Protein AF-A0A9P6TKZ1-F1 (afdb_monomer_lite)

Sequence (245 aa):
MLKEEDQTNYEKKVEGIQSNIRHYKKKLREMALFFSQVESAKQHVRNELGHTEISRAVSKKADSKKKTKKAERNDVLEQEHDKLVRSLDTEYTKLRSTRLEYGKIFGDLFKQHQTAIRKERAADIRARQSEFVEELAKEDFLIRQKWSDGKSLDGVEVCDRLLCELGRLIKTPNKDSAIEVVYASDSEEESEEYETVDTSVLVVPLSVMELFWDVQVQVPVRLSEVEPTMIHVRERRNDLAANQK

Secondary structure (DSSP, 8-state):
-HHHHHHHHHHHHHHHHHHHHHHHHHHHHHHHHHHHHHHHHHHHHHHHHHHHHHHHHHGGG--SS-TTHHHHHHHHHHHHHHHHHHHHHHHHHHHHHHHHHHHHHHHHHHHHHHHHHHHHHHHHHHHHHHHHHHHHHHHHHHHHHHHHHS-PPPHHHHHHHHHHHHHHHHHSTTTS-SSEES---------TTS-------EE--HHHHHHHHHHT-PPP-SGGGHHHHHHHHHHHHHHHHHTT-

pLDDT: mean 75.38, std 14.57, range [42.88, 93.56]

Radius of gyration: 42.22 Å; chains: 1; bounding box: 69×63×124 Å

Structure (mmCIF, N/CA/C/O backbone):
data_AF-A0A9P6TKZ1-F1
#
_entry.id   AF-A0A9P6TKZ1-F1
#
loop_
_atom_site.group_PDB
_atom_site.id
_atom_site.type_symbol
_atom_site.label_atom_id
_atom_site.label_alt_id
_atom_site.label_comp_id
_atom_site.label_asym_id
_atom_site.label_entity_id
_atom_site.label_seq_id
_atom_site.pdbx_PDB_ins_code
_atom_site.Cartn_x
_atom_site.Cartn_y
_atom_site.Cartn_z
_atom_site.occupancy
_atom_site.B_iso_or_equiv
_atom_site.auth_seq_id
_atom_site.auth_comp_id
_atom_site.auth_asym_id
_atom_site.auth_atom_id
_atom_site.pdbx_PDB_model_num
ATOM 1 N N . MET A 1 1 ? 21.609 25.107 6.129 1.00 51.16 1 MET A N 1
ATOM 2 C CA . MET A 1 1 ? 20.489 25.662 6.917 1.00 51.16 1 MET A CA 1
ATOM 3 C C . MET A 1 1 ? 19.306 24.699 7.080 1.00 51.16 1 MET A C 1
ATOM 5 O O . MET A 1 1 ? 18.585 24.857 8.044 1.00 51.16 1 MET A O 1
ATOM 9 N N . LEU A 1 2 ? 19.159 23.641 6.267 1.00 50.66 2 LEU A N 1
ATOM 10 C CA . LEU A 1 2 ? 18.062 22.653 6.387 1.00 50.66 2 LEU A CA 1
ATOM 11 C C . LEU A 1 2 ? 18.065 21.769 7.657 1.00 50.66 2 LEU A C 1
ATOM 13 O O . LEU A 1 2 ? 17.049 21.179 7.986 1.00 50.66 2 LEU A O 1
ATOM 17 N N . LYS A 1 3 ? 19.181 21.668 8.393 1.00 56.34 3 LYS A N 1
ATOM 18 C CA . LYS A 1 3 ? 19.272 20.777 9.568 1.00 56.34 3 LYS A CA 1
ATOM 19 C C . LYS A 1 3 ? 18.589 21.328 10.826 1.00 56.34 3 LYS A C 1
ATOM 21 O O . LYS A 1 3 ? 18.218 20.547 11.690 1.00 56.34 3 LYS A O 1
ATOM 26 N N . GLU A 1 4 ? 18.436 22.646 10.943 1.00 55.50 4 GLU A N 1
ATOM 27 C CA . GLU A 1 4 ? 17.871 23.267 12.151 1.00 55.50 4 GLU A CA 1
ATOM 28 C C . GLU A 1 4 ? 16.336 23.218 12.160 1.00 55.50 4 GLU A C 1
ATOM 30 O O . GLU A 1 4 ? 15.737 22.966 13.205 1.00 55.50 4 GLU A O 1
ATOM 35 N N . GLU A 1 5 ? 15.684 23.363 11.001 1.00 57.59 5 GLU A N 1
ATOM 36 C CA . GLU A 1 5 ? 14.218 23.298 10.901 1.00 57.59 5 GLU A CA 1
ATOM 37 C C . GLU A 1 5 ? 13.678 21.893 11.203 1.00 57.59 5 GLU A C 1
ATOM 39 O O . GLU A 1 5 ? 12.749 21.755 12.005 1.00 57.59 5 GLU A O 1
ATOM 44 N N . ASP A 1 6 ? 14.313 20.845 10.675 1.00 62.72 6 ASP A N 1
ATOM 45 C CA . ASP A 1 6 ? 13.927 19.455 10.953 1.00 62.72 6 ASP A CA 1
ATOM 46 C C . ASP A 1 6 ? 14.097 19.090 12.432 1.00 62.72 6 ASP A C 1
ATOM 48 O O . ASP A 1 6 ? 13.273 18.376 13.015 1.00 62.72 6 ASP A O 1
ATOM 52 N N . GLN A 1 7 ? 15.129 19.641 13.072 1.00 61.72 7 GLN A N 1
ATOM 53 C CA . GLN A 1 7 ? 15.406 19.413 14.484 1.00 61.72 7 GLN A CA 1
ATOM 54 C C . GLN A 1 7 ? 14.362 20.096 15.379 1.00 61.72 7 GLN A C 1
ATOM 56 O O . GLN A 1 7 ? 13.824 19.459 16.287 1.00 61.72 7 GLN A O 1
ATOM 61 N N . THR A 1 8 ? 13.953 21.328 15.054 1.00 68.94 8 THR A N 1
ATOM 62 C CA . THR A 1 8 ? 12.874 22.017 15.789 1.00 68.94 8 THR A CA 1
ATOM 63 C C . THR A 1 8 ? 11.503 21.349 15.616 1.00 68.94 8 THR A C 1
ATOM 65 O O . THR A 1 8 ? 10.672 21.362 16.530 1.00 68.94 8 THR A O 1
ATOM 68 N N . ASN A 1 9 ? 11.244 20.732 14.460 1.00 70.25 9 ASN A N 1
ATOM 69 C CA . ASN A 1 9 ? 9.991 20.026 14.194 1.00 70.25 9 ASN A CA 1
ATOM 70 C C . ASN A 1 9 ? 9.932 18.684 14.948 1.00 70.25 9 ASN A C 1
ATOM 72 O O . ASN A 1 9 ? 8.893 18.303 15.498 1.00 70.25 9 ASN A O 1
ATOM 76 N N . TYR A 1 10 ? 11.072 17.996 15.047 1.00 69.00 10 TYR A N 1
ATOM 77 C CA . TYR A 1 10 ? 11.216 16.806 15.880 1.00 69.00 10 TYR A CA 1
ATOM 78 C C . TYR A 1 10 ? 11.017 17.123 17.370 1.00 69.00 10 TYR A C 1
ATOM 80 O O . TYR A 1 10 ? 10.241 16.444 18.044 1.00 69.00 10 TYR A O 1
ATOM 88 N N . GLU A 1 11 ? 11.628 18.197 17.876 1.00 73.62 11 GLU A N 1
ATOM 89 C CA . GLU A 1 11 ? 11.475 18.639 19.269 1.00 73.62 11 GLU A CA 1
ATOM 90 C C . GLU A 1 11 ? 10.014 18.960 19.618 1.00 73.62 11 GLU A C 1
ATOM 92 O O . GLU A 1 11 ? 9.498 18.463 20.622 1.00 73.62 11 GLU A O 1
ATOM 97 N N . LYS A 1 12 ? 9.289 19.665 18.739 1.00 75.75 12 LYS A N 1
ATOM 98 C CA . LYS A 1 12 ? 7.848 19.932 18.918 1.00 75.75 12 LYS A CA 1
ATOM 99 C C . LYS A 1 12 ? 7.004 18.655 18.954 1.00 75.75 12 LYS A C 1
ATOM 101 O O . LYS A 1 12 ? 6.077 18.549 19.763 1.00 75.75 12 LYS A O 1
ATOM 106 N N . LYS A 1 13 ? 7.313 17.659 18.113 1.00 75.25 13 LYS A N 1
ATOM 107 C CA . LYS A 1 13 ? 6.630 16.350 18.145 1.00 75.25 13 LYS A CA 1
ATOM 108 C C . LYS A 1 13 ? 6.899 15.612 19.457 1.00 75.25 13 LYS A C 1
ATOM 110 O O . LYS A 1 13 ? 5.968 15.060 20.049 1.00 75.25 13 LYS A O 1
ATOM 115 N N . VAL A 1 14 ? 8.140 15.635 19.940 1.00 75.81 14 VAL A N 1
ATOM 116 C CA . VAL A 1 14 ? 8.520 15.020 21.219 1.00 75.81 14 VAL A CA 1
ATOM 117 C C . VAL A 1 14 ? 7.809 15.704 22.391 1.00 75.81 14 VAL A C 1
ATOM 119 O O . VAL A 1 14 ? 7.249 15.012 23.245 1.00 75.81 14 VAL A O 1
ATOM 122 N N . GLU A 1 15 ? 7.731 17.035 22.412 1.00 78.88 15 GLU A N 1
ATOM 123 C CA . GLU A 1 15 ? 6.989 17.782 23.437 1.00 78.88 15 GLU A CA 1
ATOM 124 C C . GLU A 1 15 ? 5.488 17.462 23.430 1.00 78.88 15 GLU A C 1
ATOM 126 O O . GLU A 1 15 ? 4.888 17.267 24.495 1.00 78.88 15 GLU A O 1
ATOM 131 N N . GLY A 1 16 ? 4.881 17.331 22.244 1.00 80.19 16 GLY A N 1
ATOM 132 C CA . GLY A 1 16 ? 3.484 16.917 22.093 1.00 80.19 16 GLY A CA 1
ATOM 133 C C . GLY A 1 16 ? 3.220 15.525 22.675 1.00 80.19 16 GLY A C 1
ATOM 134 O O . GLY A 1 16 ? 2.275 15.328 23.447 1.00 80.19 16 GLY A O 1
ATOM 135 N N . ILE A 1 17 ? 4.104 14.564 22.390 1.00 78.00 17 ILE A N 1
ATOM 136 C CA . ILE A 1 17 ? 4.032 13.203 22.944 1.00 78.00 17 ILE A CA 1
ATOM 137 C C . ILE A 1 17 ? 4.199 13.230 24.470 1.00 78.00 17 ILE A C 1
ATOM 139 O O . ILE A 1 17 ? 3.415 12.607 25.191 1.00 78.00 17 ILE A O 1
ATOM 143 N N . GLN A 1 18 ? 5.161 13.991 24.995 1.00 78.31 18 GLN A N 1
ATOM 144 C CA . GLN A 1 18 ? 5.374 14.122 26.440 1.00 78.31 18 GLN A CA 1
ATOM 145 C C . GLN A 1 18 ? 4.197 14.802 27.155 1.00 78.31 18 GLN A C 1
ATOM 147 O O . GLN A 1 18 ? 3.843 14.421 28.276 1.00 78.31 18 GLN A O 1
ATOM 152 N N . SER A 1 19 ? 3.555 15.786 26.521 1.00 81.81 19 SER A N 1
ATOM 153 C CA . SER A 1 19 ? 2.329 16.415 27.023 1.00 81.81 19 SER A CA 1
ATOM 154 C C . SER A 1 19 ? 1.183 15.404 27.129 1.00 81.81 19 SER A C 1
ATOM 156 O O . SER A 1 19 ? 0.567 15.266 28.191 1.00 81.81 19 SER A O 1
ATOM 158 N N . ASN A 1 20 ? 0.981 14.595 26.086 1.00 79.56 20 ASN A N 1
ATOM 159 C CA . ASN A 1 20 ? -0.022 13.531 26.083 1.00 79.56 20 ASN A CA 1
ATOM 160 C C . ASN A 1 20 ? 0.255 12.481 27.167 1.00 79.56 20 ASN A C 1
ATOM 162 O O . ASN A 1 20 ? -0.650 12.116 27.917 1.00 79.56 20 ASN A O 1
ATOM 166 N N . ILE A 1 21 ? 1.510 12.050 27.334 1.00 83.50 21 ILE A N 1
ATOM 167 C CA . ILE A 1 21 ? 1.901 11.114 28.401 1.00 83.50 21 ILE A CA 1
ATOM 168 C C . ILE A 1 21 ? 1.588 11.694 29.788 1.00 83.50 21 ILE A C 1
ATOM 170 O O . ILE A 1 21 ? 1.067 10.981 30.650 1.00 83.50 21 ILE A O 1
ATOM 174 N N . ARG A 1 22 ? 1.862 12.986 30.023 1.00 85.69 22 ARG A N 1
ATOM 175 C CA . ARG A 1 22 ? 1.512 13.658 31.287 1.00 85.69 22 ARG A CA 1
ATOM 176 C C . ARG A 1 22 ? -0.001 13.687 31.511 1.00 85.69 22 ARG A C 1
ATOM 178 O O . ARG A 1 22 ? -0.449 13.380 32.618 1.00 85.69 22 ARG A O 1
ATOM 185 N N . HIS A 1 23 ? -0.780 13.978 30.471 1.00 83.06 23 HIS A N 1
ATOM 186 C CA . HIS A 1 23 ? -2.241 13.965 30.535 1.00 83.06 23 HIS A CA 1
ATOM 187 C C . HIS A 1 23 ? -2.795 12.571 30.876 1.00 83.06 23 HIS A C 1
ATOM 189 O O . HIS A 1 23 ? -3.606 12.437 31.796 1.00 83.06 23 HIS A O 1
ATOM 195 N N . TYR A 1 24 ? -2.308 11.515 30.216 1.00 79.38 24 TYR A N 1
ATOM 196 C CA . TYR A 1 24 ? -2.727 10.138 30.502 1.00 79.38 24 TYR A CA 1
ATOM 197 C C . TYR A 1 24 ? -2.326 9.684 31.907 1.00 79.38 24 TYR A C 1
ATOM 199 O O . TYR A 1 24 ? -3.141 9.092 32.614 1.00 79.38 24 TYR A O 1
ATOM 207 N N . LYS A 1 25 ? -1.114 10.022 32.366 1.00 84.31 25 LYS A N 1
ATOM 208 C CA . LYS A 1 25 ? -0.687 9.741 33.746 1.00 84.31 25 LYS A CA 1
ATOM 209 C C . LYS A 1 25 ? -1.589 10.424 34.775 1.00 84.31 25 LYS A C 1
ATOM 211 O O . LYS A 1 25 ? -1.867 9.823 35.809 1.00 84.31 25 LYS A O 1
ATOM 216 N N . LYS A 1 26 ? -2.058 11.648 34.509 1.00 88.25 26 LYS A N 1
ATOM 217 C CA . LYS A 1 26 ? -3.004 12.348 35.389 1.00 88.25 26 LYS A CA 1
ATOM 218 C C . LYS A 1 26 ? -4.355 11.624 35.443 1.00 88.25 26 LYS A C 1
ATOM 220 O O . LYS A 1 26 ? -4.811 11.302 36.536 1.00 88.25 26 LYS A O 1
ATOM 225 N N . LYS A 1 27 ? -4.929 11.268 34.288 1.00 81.44 27 LYS A N 1
ATOM 226 C CA . LYS A 1 27 ? -6.200 10.521 34.213 1.00 81.44 27 LYS A CA 1
ATOM 227 C C . LYS A 1 27 ? -6.136 9.149 34.886 1.00 81.44 27 LYS A C 1
ATOM 229 O O . LYS A 1 27 ? -7.078 8.758 35.565 1.00 81.44 27 LYS A O 1
ATOM 234 N N . LEU A 1 28 ? -5.017 8.433 34.754 1.00 85.31 28 LEU A N 1
ATOM 235 C CA . LEU A 1 28 ? -4.824 7.151 35.438 1.00 85.31 28 LEU A CA 1
ATOM 236 C C . LEU A 1 28 ? -4.811 7.304 36.965 1.00 85.31 28 LEU A C 1
ATOM 238 O O . LEU A 1 28 ? -5.378 6.466 37.661 1.00 85.31 28 LEU A O 1
ATOM 242 N N . ARG A 1 29 ? -4.224 8.386 37.497 1.00 86.50 29 ARG A N 1
ATOM 243 C CA . ARG A 1 29 ? -4.283 8.683 38.940 1.00 86.50 29 ARG A CA 1
ATOM 244 C C . ARG A 1 29 ? -5.701 9.019 39.396 1.00 86.50 29 ARG A C 1
ATOM 246 O O . ARG A 1 29 ? -6.113 8.553 40.451 1.00 86.50 29 ARG A O 1
ATOM 253 N N . GLU A 1 30 ? -6.447 9.787 38.606 1.00 85.31 30 GLU A N 1
ATOM 254 C CA . GLU A 1 30 ? -7.850 10.113 38.899 1.00 85.31 30 GLU A CA 1
ATOM 255 C C . GLU A 1 30 ? -8.731 8.851 38.903 1.00 85.31 30 GLU A C 1
ATOM 257 O O . GLU A 1 30 ? -9.516 8.655 39.828 1.00 85.31 30 GLU A O 1
ATOM 262 N N . MET A 1 31 ? -8.532 7.933 37.948 1.00 82.00 31 MET A N 1
ATOM 263 C CA . MET A 1 31 ? -9.195 6.621 37.953 1.00 82.00 31 MET A CA 1
ATOM 264 C C . MET A 1 31 ? -8.810 5.774 39.168 1.00 82.00 31 MET A C 1
ATOM 266 O O . MET A 1 31 ? -9.680 5.156 39.778 1.00 82.00 31 MET A O 1
ATOM 270 N N . ALA A 1 32 ? -7.531 5.745 39.547 1.00 81.62 32 ALA A N 1
ATOM 271 C CA . ALA A 1 32 ? -7.087 5.007 40.727 1.00 81.62 32 ALA A CA 1
ATOM 272 C C . ALA A 1 32 ? -7.730 5.548 42.019 1.00 81.62 32 ALA A C 1
ATOM 274 O O . ALA A 1 32 ? -8.158 4.766 42.869 1.00 81.62 32 ALA A O 1
ATOM 275 N N . LEU A 1 33 ? -7.864 6.874 42.143 1.00 85.19 33 LEU A N 1
ATOM 276 C CA . LEU A 1 33 ? -8.574 7.510 43.258 1.00 85.19 33 LEU A CA 1
ATOM 277 C C . LEU A 1 33 ? -10.060 7.136 43.271 1.00 85.19 33 LEU A C 1
ATOM 279 O O . LEU A 1 33 ? -10.590 6.803 44.329 1.00 85.19 33 LEU A O 1
ATOM 283 N N . PHE A 1 34 ? -10.712 7.120 42.107 1.00 87.00 34 PHE A N 1
ATOM 284 C CA . PHE A 1 34 ? -12.105 6.696 41.988 1.00 87.00 34 PHE A CA 1
ATOM 285 C C . PHE A 1 34 ? -12.305 5.235 42.422 1.00 87.00 34 PHE A C 1
ATOM 287 O O . PHE A 1 34 ? -13.181 4.949 43.234 1.00 87.00 34 PHE A O 1
ATOM 294 N N . PHE A 1 35 ? -11.467 4.304 41.952 1.00 78.75 35 PHE A N 1
ATOM 295 C CA . PHE A 1 35 ? -11.568 2.898 42.364 1.00 78.75 35 PHE A CA 1
ATOM 296 C C . PHE A 1 35 ? -11.303 2.701 43.860 1.00 78.75 35 PHE A C 1
ATOM 298 O O . PHE A 1 35 ? -11.984 1.896 44.492 1.00 78.75 35 PHE A O 1
ATOM 305 N N . SER A 1 36 ? -10.382 3.472 44.443 1.00 83.88 36 SER A N 1
ATOM 306 C CA . SER A 1 36 ? -10.149 3.480 45.891 1.00 83.88 36 SER A CA 1
ATOM 307 C C . SER A 1 36 ? -11.387 3.939 46.675 1.00 83.88 36 SER A C 1
ATOM 309 O O . SER A 1 36 ? -11.783 3.295 47.646 1.00 83.88 36 SER A O 1
ATOM 311 N N . GLN A 1 37 ? -12.069 4.995 46.217 1.00 79.94 37 GLN A N 1
ATOM 312 C CA . GLN A 1 37 ? -13.322 5.458 46.825 1.00 79.94 37 GLN A CA 1
ATOM 313 C C . GLN A 1 37 ? -14.440 4.414 46.716 1.00 79.94 37 GLN A C 1
ATOM 315 O O . GLN A 1 37 ? -15.164 4.190 47.684 1.00 79.94 37 GLN A O 1
ATOM 320 N N . VAL A 1 38 ? -14.552 3.736 45.570 1.00 78.69 38 VAL A N 1
ATOM 321 C CA . VAL A 1 38 ? -15.533 2.661 45.365 1.00 78.69 38 VAL A CA 1
ATOM 322 C C . VAL A 1 38 ? -15.257 1.467 46.281 1.00 78.69 38 VAL A C 1
ATOM 324 O O . VAL A 1 38 ? -16.195 0.930 46.867 1.00 78.69 38 VAL A O 1
ATOM 327 N N . GLU A 1 39 ? -14.001 1.048 46.444 1.00 78.94 39 GLU A N 1
ATOM 328 C CA . GLU A 1 39 ? -13.660 -0.042 47.369 1.00 78.94 39 GLU A CA 1
ATOM 329 C C . GLU A 1 39 ? -13.868 0.353 48.836 1.00 78.94 39 GLU A C 1
ATOM 331 O O . GLU A 1 39 ? -14.394 -0.444 49.611 1.00 78.94 39 GLU A O 1
ATOM 336 N N . SER A 1 40 ? -13.565 1.600 49.209 1.00 77.44 40 SER A N 1
ATOM 337 C CA . SER A 1 40 ? -13.884 2.129 50.541 1.00 77.44 40 SER A CA 1
ATOM 338 C C . SER A 1 40 ? -15.395 2.094 50.817 1.00 77.44 40 SER A C 1
ATOM 340 O O . SER A 1 40 ? -15.829 1.582 51.850 1.00 77.44 40 SER A O 1
ATOM 342 N N . ALA A 1 41 ? -16.215 2.531 49.854 1.00 70.25 41 ALA A N 1
ATOM 343 C CA . ALA A 1 41 ? -17.673 2.475 49.956 1.00 70.25 41 ALA A CA 1
ATOM 344 C C . ALA A 1 41 ? -18.195 1.029 50.051 1.00 70.25 41 ALA A C 1
ATOM 346 O O . ALA A 1 41 ? -19.039 0.725 50.895 1.00 70.25 41 ALA A O 1
ATOM 347 N N . LYS A 1 42 ? -17.653 0.100 49.250 1.00 72.38 42 LYS A N 1
ATOM 348 C CA . LYS A 1 42 ? -17.984 -1.331 49.360 1.00 72.38 42 LYS A CA 1
ATOM 349 C C . LYS A 1 42 ? -17.624 -1.900 50.729 1.00 72.38 42 LYS A C 1
ATOM 351 O O . LYS A 1 42 ? -18.382 -2.715 51.252 1.00 72.38 42 LYS A O 1
ATOM 356 N N . GLN A 1 43 ? -16.481 -1.514 51.294 1.00 71.75 43 GLN A N 1
ATOM 357 C CA . GLN A 1 43 ? -16.048 -1.983 52.607 1.00 71.75 43 GLN A CA 1
ATOM 358 C C . GLN A 1 43 ? -16.932 -1.421 53.725 1.00 71.75 43 GLN A C 1
ATOM 360 O O . GLN A 1 43 ? -17.270 -2.158 54.648 1.00 71.75 43 GLN A O 1
ATOM 365 N N . HIS A 1 44 ? -17.367 -0.163 53.613 1.00 69.62 44 HIS A N 1
ATOM 366 C CA . HIS A 1 44 ? -18.333 0.440 54.533 1.00 69.62 44 HIS A CA 1
ATOM 367 C C . HIS A 1 44 ? -19.652 -0.342 54.553 1.00 69.62 44 HIS A C 1
ATOM 369 O O . HIS A 1 44 ? -20.084 -0.790 55.612 1.00 69.62 44 HIS A O 1
ATOM 375 N N . VAL A 1 45 ? -20.220 -0.623 53.374 1.00 67.75 45 VAL A N 1
ATOM 376 C CA . VAL A 1 45 ? -21.440 -1.438 53.235 1.00 67.75 45 VAL A CA 1
ATOM 377 C C . VAL A 1 45 ? -21.244 -2.843 53.820 1.00 67.75 45 VAL A C 1
ATOM 379 O O . VAL A 1 45 ? -22.128 -3.367 54.494 1.00 67.75 45 VAL A O 1
ATOM 382 N N . ARG A 1 46 ? -20.070 -3.457 53.616 1.00 68.88 46 ARG A N 1
ATOM 383 C CA . ARG A 1 46 ? -19.742 -4.780 54.176 1.00 68.88 46 ARG A CA 1
ATOM 384 C C . ARG A 1 46 ? -19.670 -4.766 55.706 1.00 68.88 46 ARG A C 1
ATOM 386 O O . ARG A 1 46 ? -20.164 -5.695 56.339 1.00 68.88 46 ARG A O 1
ATOM 393 N N . ASN A 1 47 ? -19.086 -3.723 56.293 1.00 68.62 47 ASN A N 1
ATOM 394 C CA . ASN A 1 47 ? -18.995 -3.565 57.743 1.00 68.62 47 ASN A CA 1
ATOM 395 C C . ASN A 1 47 ? -20.382 -3.324 58.362 1.00 68.62 47 ASN A C 1
ATOM 397 O O . ASN A 1 47 ? -20.716 -3.951 59.365 1.00 68.62 47 ASN A O 1
ATOM 401 N N . GLU A 1 48 ? -21.221 -2.488 57.744 1.00 66.25 48 GLU A N 1
ATOM 402 C CA . GLU A 1 48 ? -22.595 -2.247 58.204 1.00 66.25 48 GLU A CA 1
ATOM 403 C C . GLU A 1 48 ? -23.462 -3.509 58.122 1.00 66.25 48 GLU A C 1
ATOM 405 O O . GLU A 1 48 ? -24.137 -3.859 59.091 1.00 66.25 48 GLU A O 1
ATOM 410 N N . LEU A 1 49 ? -23.376 -4.266 57.023 1.00 58.19 49 LEU A N 1
ATOM 411 C CA . LEU A 1 49 ? -24.056 -5.558 56.892 1.00 58.19 49 LEU A CA 1
ATOM 412 C C . LEU A 1 49 ? -23.531 -6.588 57.908 1.00 58.19 49 LEU A C 1
ATOM 414 O O . LEU A 1 49 ? -24.330 -7.284 58.536 1.00 58.19 49 LEU A O 1
ATOM 418 N N . GLY A 1 50 ? -22.222 -6.633 58.167 1.00 55.97 50 GLY A N 1
ATOM 419 C CA . GLY A 1 50 ? -21.634 -7.488 59.207 1.00 55.97 50 GLY A CA 1
ATOM 420 C C . GLY A 1 50 ? -22.122 -7.147 60.623 1.00 55.97 50 GLY A C 1
ATOM 421 O O . GLY A 1 50 ? -22.391 -8.045 61.426 1.00 55.97 50 GLY A O 1
ATOM 422 N N . HIS A 1 51 ? -22.339 -5.863 60.929 1.00 50.38 51 HIS A N 1
ATOM 423 C CA . HIS A 1 51 ? -22.947 -5.440 62.195 1.00 50.38 51 HIS A CA 1
ATOM 424 C C . HIS A 1 51 ? -24.412 -5.895 62.336 1.00 50.38 51 HIS A C 1
ATOM 426 O O . HIS A 1 51 ? -24.853 -6.185 63.457 1.00 50.38 51 HIS A O 1
ATOM 432 N N . THR A 1 52 ? -25.159 -6.047 61.233 1.00 53.69 52 THR A N 1
ATOM 433 C CA . THR A 1 52 ? -26.528 -6.599 61.275 1.00 53.69 52 THR A CA 1
ATOM 434 C C . THR A 1 52 ? -26.562 -8.104 61.565 1.00 53.69 52 THR A C 1
ATOM 436 O O . THR A 1 52 ? -27.443 -8.569 62.293 1.00 53.69 52 THR A O 1
ATOM 439 N N . GLU A 1 53 ? -25.579 -8.875 61.090 1.00 51.44 53 GLU A N 1
ATOM 440 C CA . GLU A 1 53 ? -25.485 -10.315 61.370 1.00 51.44 53 GLU A CA 1
ATOM 441 C C . GLU A 1 53 ? -25.052 -10.600 62.814 1.00 51.44 53 GLU A C 1
ATOM 443 O O . GLU A 1 53 ? -25.645 -11.451 63.484 1.00 51.44 53 GLU A O 1
ATOM 448 N N . ILE A 1 54 ? -24.107 -9.816 63.346 1.00 50.19 54 ILE A N 1
ATOM 449 C CA . ILE A 1 54 ? -23.711 -9.884 64.762 1.00 50.19 54 ILE A CA 1
ATOM 450 C C . ILE A 1 54 ? -24.884 -9.467 65.671 1.00 50.19 54 ILE A C 1
ATOM 452 O O . ILE A 1 54 ? -25.152 -10.125 66.679 1.00 50.19 54 ILE A O 1
ATOM 456 N N . SER A 1 55 ? -25.666 -8.452 65.285 1.00 46.97 55 SER A N 1
ATOM 457 C CA . SER A 1 55 ? -26.866 -8.031 66.030 1.00 46.97 55 SER A CA 1
ATOM 458 C C . SER A 1 55 ? -27.979 -9.091 66.024 1.00 46.97 55 SER A C 1
ATOM 460 O O . SER A 1 55 ? -28.644 -9.300 67.043 1.00 46.97 55 SER A O 1
ATOM 462 N N . AR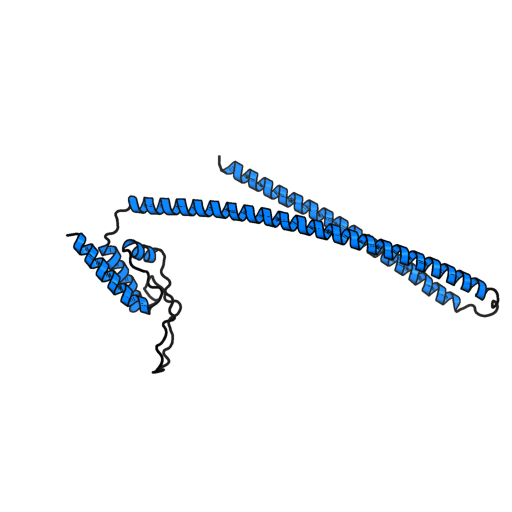G A 1 56 ? -28.146 -9.843 64.923 1.00 51.12 56 ARG A N 1
ATOM 463 C CA . ARG A 1 56 ? -29.060 -11.002 64.858 1.00 51.12 56 ARG A CA 1
ATOM 464 C C . ARG A 1 56 ? -28.583 -12.182 65.713 1.00 51.12 56 ARG A C 1
ATOM 466 O O . ARG A 1 56 ? -29.421 -12.890 66.273 1.00 51.12 56 ARG A O 1
ATOM 473 N N . ALA A 1 57 ? -27.272 -12.384 65.856 1.00 45.94 57 ALA A N 1
ATOM 474 C CA . ALA A 1 57 ? -26.702 -13.456 66.676 1.00 45.94 57 ALA A CA 1
ATOM 475 C C . ALA A 1 57 ? -26.812 -13.178 68.189 1.00 45.94 57 ALA A C 1
ATOM 477 O O . ALA A 1 57 ? -27.128 -14.088 68.959 1.00 45.94 57 ALA A O 1
ATOM 478 N N . VAL A 1 58 ? -26.643 -11.924 68.626 1.00 50.41 58 VAL A N 1
ATOM 479 C CA . VAL A 1 58 ? -26.796 -11.534 70.044 1.00 50.41 58 VAL A CA 1
ATOM 480 C C . VAL A 1 58 ? -28.265 -11.588 70.497 1.00 50.41 58 VAL A C 1
ATOM 482 O O . VAL A 1 58 ? -28.549 -11.935 71.644 1.00 50.41 58 VAL A O 1
ATOM 485 N N . SER A 1 59 ? -29.220 -11.363 69.587 1.00 45.84 59 SER A N 1
ATOM 486 C CA . SER A 1 59 ? -30.664 -11.448 69.870 1.00 45.84 59 SER A CA 1
ATOM 487 C C . SER A 1 59 ? -31.163 -12.881 70.161 1.00 45.84 59 SER A C 1
ATOM 489 O O . SER A 1 59 ? -32.201 -13.057 70.796 1.00 45.84 59 SER A O 1
ATOM 491 N N . LYS A 1 60 ? -30.409 -13.928 69.779 1.00 47.00 60 LYS A N 1
ATOM 492 C CA . LYS A 1 60 ? -30.785 -15.345 69.987 1.00 47.00 60 LYS A CA 1
ATOM 493 C C . LYS A 1 60 ? -30.389 -15.945 71.348 1.00 47.00 60 LYS A C 1
ATOM 495 O O . LYS A 1 60 ? -30.721 -17.099 71.601 1.00 47.00 60 LYS A O 1
ATOM 500 N N . LYS A 1 61 ? -29.714 -15.206 72.241 1.00 42.88 61 LYS A N 1
ATOM 501 C CA . LYS A 1 61 ? -29.285 -15.716 73.568 1.00 42.88 61 LYS A CA 1
ATOM 502 C C . LYS A 1 61 ? -30.039 -15.151 74.779 1.00 42.88 61 LYS A C 1
ATOM 504 O O . LYS A 1 61 ? -29.672 -15.459 75.908 1.00 42.88 61 LYS A O 1
ATOM 509 N N . ALA A 1 62 ? -31.107 -14.380 74.587 1.00 47.34 62 ALA A N 1
ATOM 510 C CA . ALA A 1 62 ? -31.864 -13.804 75.700 1.00 47.34 62 ALA A CA 1
ATOM 511 C C . ALA A 1 62 ? -33.380 -13.880 75.476 1.00 47.34 62 ALA A C 1
ATOM 513 O O . ALA A 1 62 ? -34.060 -12.860 75.413 1.00 47.34 62 ALA A O 1
ATOM 514 N N . ASP A 1 63 ? -33.919 -15.097 75.382 1.00 44.69 63 ASP A N 1
ATOM 515 C CA . ASP A 1 63 ? -35.365 -15.327 75.394 1.00 44.69 63 ASP A CA 1
ATOM 516 C C . ASP A 1 63 ? -35.790 -16.081 76.661 1.00 44.69 63 ASP A C 1
ATOM 518 O O . ASP A 1 63 ? -35.933 -17.296 76.684 1.00 44.69 63 ASP A O 1
ATOM 522 N N . SER A 1 64 ? -36.053 -15.331 77.730 1.00 43.12 64 SER A N 1
ATOM 523 C CA . SER A 1 64 ? -37.277 -15.512 78.519 1.00 43.12 64 SER A CA 1
ATOM 524 C C . SER A 1 64 ? -37.532 -14.233 79.326 1.00 43.12 64 SER A C 1
ATOM 526 O O . SER A 1 64 ? -36.616 -13.680 79.921 1.00 43.12 64 SER A O 1
ATOM 528 N N . LYS A 1 65 ? -38.779 -13.745 79.330 1.00 45.97 65 LYS A N 1
ATOM 529 C CA . LYS A 1 65 ? -39.263 -12.494 79.966 1.00 45.97 65 LYS A CA 1
ATOM 530 C C . LYS A 1 65 ? -39.021 -11.180 79.200 1.00 45.97 65 LYS A C 1
ATOM 532 O O . LYS A 1 65 ? -38.333 -10.300 79.699 1.00 45.97 65 LYS A O 1
ATOM 537 N N . LYS A 1 66 ? -39.656 -10.980 78.034 1.00 48.78 66 LYS A N 1
ATOM 538 C CA . LYS A 1 66 ? -39.958 -9.630 77.479 1.00 48.78 66 LYS A CA 1
ATOM 539 C C . LYS A 1 66 ? -40.912 -9.701 76.273 1.00 48.78 66 LYS A C 1
ATOM 541 O O . LYS A 1 66 ? -40.598 -9.219 75.197 1.00 48.78 66 LYS A O 1
ATOM 546 N N . LYS A 1 67 ? -42.084 -10.334 76.406 1.00 47.69 67 LYS A N 1
ATOM 547 C CA . LYS A 1 67 ? -43.019 -10.475 75.267 1.00 47.69 67 LYS A CA 1
ATOM 548 C C . LYS A 1 67 ? -43.798 -9.197 74.909 1.00 47.69 67 LYS A C 1
ATOM 550 O O . LYS A 1 67 ? -44.300 -9.119 73.801 1.00 47.69 67 LYS A O 1
ATOM 555 N N . THR A 1 68 ? -43.822 -8.173 75.762 1.00 44.66 68 THR A N 1
ATOM 556 C CA . THR A 1 68 ? -44.518 -6.900 75.474 1.00 44.66 68 THR A CA 1
ATOM 557 C C . THR A 1 68 ? -43.600 -5.794 74.934 1.00 44.66 68 THR A C 1
ATOM 559 O O . THR A 1 68 ? -44.012 -5.056 74.055 1.00 44.66 68 THR A O 1
ATOM 562 N N . LYS A 1 69 ? -42.316 -5.744 75.327 1.00 48.31 69 LYS A N 1
ATOM 563 C CA . LYS A 1 69 ? -41.315 -4.806 74.756 1.00 48.31 69 LYS A CA 1
ATOM 564 C C . LYS A 1 69 ? -40.711 -5.242 73.407 1.00 48.31 69 LYS A C 1
ATOM 566 O O . LYS A 1 69 ? -39.921 -4.501 72.835 1.00 48.31 69 LYS A O 1
ATOM 571 N N . LYS A 1 70 ? -40.998 -6.460 72.928 1.00 48.69 70 LYS A N 1
ATOM 572 C CA . LYS A 1 70 ? -40.425 -7.023 71.684 1.00 48.69 70 LYS A CA 1
ATOM 573 C C . LYS A 1 70 ? -41.224 -6.612 70.438 1.00 48.69 70 LYS A C 1
ATOM 575 O O . LYS A 1 70 ? -40.626 -6.502 69.379 1.00 48.69 70 LYS A O 1
ATOM 580 N N . ALA A 1 71 ? -42.525 -6.335 70.584 1.00 49.53 71 ALA A N 1
ATOM 581 C CA . ALA A 1 71 ? -43.382 -5.840 69.503 1.00 49.53 71 ALA A CA 1
ATOM 582 C C . ALA A 1 71 ? -43.039 -4.385 69.135 1.00 49.53 71 ALA A C 1
ATOM 584 O O . ALA A 1 71 ? -42.630 -4.138 68.011 1.00 49.53 71 ALA A O 1
ATOM 585 N N . GLU A 1 72 ? -43.012 -3.466 70.112 1.00 52.62 72 GLU A N 1
ATOM 586 C CA . GLU A 1 72 ? -42.608 -2.062 69.880 1.00 52.62 72 GLU A CA 1
ATOM 587 C C . GLU A 1 72 ? -41.190 -1.937 69.297 1.00 52.62 72 GLU A C 1
ATOM 589 O O . GLU A 1 72 ? -40.907 -1.053 68.497 1.00 52.62 72 GLU A O 1
ATOM 594 N N . ARG A 1 73 ? -40.274 -2.837 69.679 1.00 53.59 73 ARG A N 1
ATOM 595 C CA . ARG A 1 73 ? -38.895 -2.830 69.175 1.00 53.59 73 ARG A CA 1
ATOM 596 C C . ARG A 1 73 ? -38.780 -3.394 67.756 1.00 53.59 73 ARG A C 1
ATOM 598 O O . ARG A 1 73 ? -37.879 -2.980 67.037 1.00 53.59 73 ARG A O 1
ATOM 605 N N . ASN A 1 74 ? -39.664 -4.314 67.364 1.00 56.84 74 ASN A N 1
ATOM 606 C CA . ASN A 1 74 ? -39.740 -4.813 65.993 1.00 56.84 74 ASN A CA 1
ATOM 607 C C . ASN A 1 74 ? -40.363 -3.769 65.059 1.00 56.84 74 ASN A C 1
ATOM 609 O O . ASN A 1 74 ? -39.804 -3.554 63.993 1.00 56.84 74 ASN A O 1
ATOM 613 N N . ASP A 1 75 ? -41.408 -3.055 65.489 1.00 59.31 75 ASP A N 1
ATOM 614 C CA . ASP A 1 75 ? -42.028 -1.983 64.690 1.00 59.31 75 ASP A CA 1
ATOM 615 C C . ASP A 1 75 ? -41.051 -0.816 64.444 1.00 59.31 75 ASP A C 1
ATOM 617 O O . ASP A 1 75 ? -40.993 -0.250 63.351 1.00 59.31 75 ASP A O 1
ATOM 621 N N . VAL A 1 76 ? -40.223 -0.476 65.443 1.00 63.88 76 VAL A N 1
ATOM 622 C CA . VAL A 1 76 ? -39.152 0.528 65.296 1.00 63.88 76 VAL A CA 1
ATOM 623 C C . VAL A 1 76 ? -38.056 0.042 64.341 1.00 63.88 76 VAL A C 1
ATOM 625 O O . VAL A 1 76 ? -37.616 0.809 63.488 1.00 63.88 76 VAL A O 1
ATOM 628 N N . LEU A 1 77 ? -37.641 -1.226 64.435 1.00 64.31 77 LEU A N 1
ATOM 629 C CA . LEU A 1 77 ? -36.643 -1.810 63.529 1.00 64.31 77 LEU A CA 1
ATOM 630 C C . LEU A 1 77 ? -37.156 -1.923 62.088 1.00 64.31 77 LEU A C 1
ATOM 632 O O . LEU A 1 77 ? -36.380 -1.742 61.154 1.00 64.31 77 LEU A O 1
ATOM 636 N N . GLU A 1 78 ? -38.444 -2.196 61.897 1.00 69.31 78 GLU A N 1
ATOM 637 C CA . GLU A 1 78 ? -39.082 -2.265 60.581 1.00 69.31 78 GLU A CA 1
ATOM 638 C C . GLU A 1 78 ? -39.196 -0.865 59.956 1.00 69.31 78 GLU A C 1
ATOM 640 O O . GLU A 1 78 ? -38.837 -0.677 58.795 1.00 69.31 78 GLU A O 1
ATOM 645 N N . GLN A 1 79 ? -39.534 0.163 60.747 1.00 68.81 79 GLN A N 1
ATOM 646 C CA . GLN A 1 79 ? -39.471 1.558 60.291 1.00 68.81 79 GLN A CA 1
ATOM 647 C C . GLN A 1 79 ? -38.047 2.035 59.970 1.00 68.81 79 GLN A C 1
ATOM 649 O O . GLN A 1 79 ? -37.860 2.799 59.021 1.00 68.81 79 GLN A O 1
ATOM 654 N N . GLU A 1 80 ? -37.043 1.647 60.758 1.00 70.31 80 GLU A N 1
ATOM 655 C CA . GLU A 1 80 ? -35.639 1.977 60.479 1.00 70.31 80 GLU A CA 1
ATOM 656 C C . GLU A 1 80 ? -35.132 1.262 59.223 1.00 70.31 80 GLU A C 1
ATOM 658 O O . GLU A 1 80 ? -34.457 1.879 58.397 1.00 70.31 80 GLU A O 1
ATOM 663 N N . HIS A 1 81 ? -35.526 0.002 59.030 1.00 70.56 81 HIS A N 1
ATOM 664 C CA . HIS A 1 81 ? -35.236 -0.758 57.820 1.00 70.56 81 HIS A CA 1
ATOM 665 C C . HIS A 1 81 ? -35.876 -0.112 56.585 1.00 70.56 81 HIS A C 1
ATOM 667 O O . HIS A 1 81 ? -35.193 0.113 55.588 1.00 70.56 81 HIS A O 1
ATOM 673 N N . ASP A 1 82 ? -37.147 0.280 56.656 1.00 70.81 82 ASP A N 1
ATOM 674 C CA . ASP A 1 82 ? -37.836 0.954 55.553 1.00 70.81 82 ASP A CA 1
ATOM 675 C C . ASP A 1 82 ? -37.225 2.318 55.217 1.00 70.81 82 ASP A C 1
ATOM 677 O O . ASP A 1 82 ? -37.115 2.687 54.044 1.00 70.81 82 ASP A O 1
ATOM 681 N N . LYS A 1 83 ? -36.786 3.076 56.229 1.00 75.88 83 LYS A N 1
ATOM 682 C CA . LYS A 1 83 ? -36.051 4.333 56.018 1.00 75.88 83 LYS A CA 1
ATOM 683 C C . LYS A 1 83 ? -34.711 4.085 55.329 1.00 75.88 83 LYS A C 1
ATOM 685 O O . LYS A 1 83 ? -34.369 4.822 54.403 1.00 75.88 83 LYS A O 1
ATOM 690 N N . LEU A 1 84 ? -33.984 3.045 55.736 1.00 76.00 84 LEU A N 1
ATOM 691 C CA . LEU A 1 84 ? -32.709 2.668 55.132 1.00 76.00 84 LEU A CA 1
ATOM 692 C C . LEU A 1 84 ? -32.883 2.219 53.675 1.00 76.00 84 LEU A C 1
ATOM 694 O O . LEU A 1 84 ? -32.154 2.687 52.805 1.00 76.00 84 LEU A O 1
ATOM 698 N N . VAL A 1 85 ? -33.881 1.378 53.391 1.00 79.00 85 VAL A N 1
ATOM 699 C CA . VAL A 1 85 ? -34.196 0.914 52.030 1.00 79.00 85 VAL A CA 1
ATOM 700 C C . VAL A 1 85 ? -34.548 2.091 51.126 1.00 79.00 85 VAL A C 1
ATOM 702 O O . VAL A 1 85 ? -34.005 2.197 50.029 1.00 79.00 85 VAL A O 1
ATOM 705 N N . ARG A 1 86 ? -35.389 3.025 51.591 1.00 79.31 86 ARG A N 1
ATOM 706 C CA . ARG A 1 86 ? -35.716 4.236 50.820 1.00 79.31 86 ARG A CA 1
ATOM 707 C C . ARG A 1 86 ? -34.484 5.104 50.580 1.00 79.31 86 ARG A C 1
ATOM 709 O O . ARG A 1 86 ? -34.302 5.589 49.469 1.00 79.31 86 ARG A O 1
ATOM 716 N N . SER A 1 87 ? -33.625 5.276 51.585 1.00 81.88 87 SER A N 1
ATOM 717 C CA . SER A 1 87 ? -32.371 6.025 51.442 1.00 81.88 87 SER A CA 1
ATOM 718 C C . SER A 1 87 ? -31.466 5.3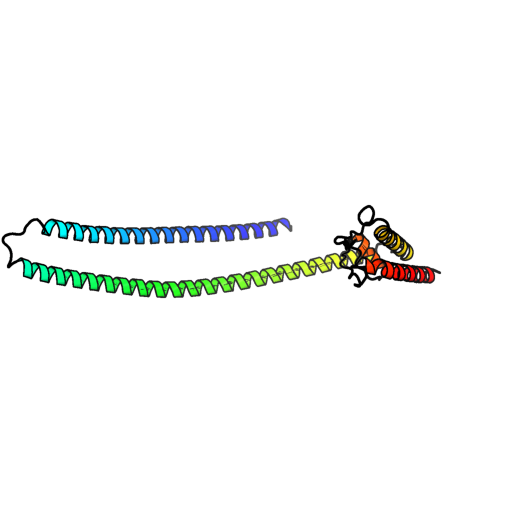99 50.379 1.00 81.88 87 SER A C 1
ATOM 720 O O . SER A 1 87 ? -31.037 6.091 49.455 1.00 81.88 87 SER A O 1
ATOM 722 N N . LEU A 1 88 ? -31.243 4.085 50.452 1.00 77.88 88 LEU A N 1
ATOM 723 C CA . LEU A 1 88 ? -30.442 3.342 49.477 1.00 77.88 88 LEU A CA 1
ATOM 724 C C . LEU A 1 88 ? -31.021 3.440 48.064 1.00 77.88 88 LEU A C 1
ATOM 726 O O . LEU A 1 88 ? -30.270 3.650 47.115 1.00 77.88 88 LEU A O 1
ATOM 730 N N . ASP A 1 89 ? -32.342 3.352 47.918 1.00 85.62 89 ASP A N 1
ATOM 731 C CA . ASP A 1 89 ? -32.998 3.465 46.616 1.00 85.62 89 ASP A CA 1
ATOM 732 C C . ASP A 1 89 ? -32.821 4.871 46.012 1.00 85.62 89 ASP A C 1
ATOM 734 O O . ASP A 1 89 ? -32.538 5.015 44.817 1.00 85.62 89 ASP A O 1
ATOM 738 N N . THR A 1 90 ? -32.860 5.925 46.844 1.00 85.88 90 THR A N 1
ATOM 739 C CA . THR A 1 90 ? -32.551 7.294 46.391 1.00 85.88 90 THR A CA 1
ATOM 740 C C . THR A 1 90 ? -31.091 7.483 45.983 1.00 85.88 90 THR A C 1
ATOM 742 O O . THR A 1 90 ? -30.805 8.188 45.012 1.00 85.88 90 THR A O 1
ATOM 745 N N . GLU A 1 91 ? -30.143 6.859 46.685 1.00 82.75 91 GLU A N 1
ATOM 746 C CA . GLU A 1 91 ? -28.734 6.907 46.290 1.00 82.75 91 GLU A CA 1
ATOM 747 C C . GLU A 1 91 ? -28.492 6.126 45.002 1.00 82.75 91 GLU A C 1
ATOM 749 O O . GLU A 1 91 ? -27.792 6.604 44.108 1.00 82.75 91 GLU A O 1
ATOM 754 N N . TYR A 1 92 ? -29.135 4.968 44.855 1.00 86.94 92 TYR A N 1
ATOM 755 C CA . TYR A 1 92 ? -29.016 4.145 43.661 1.00 86.94 92 TYR A CA 1
ATOM 756 C C . TYR A 1 92 ? -29.575 4.854 42.424 1.00 86.94 92 TYR A C 1
ATOM 758 O O . TYR A 1 92 ? -28.963 4.826 41.353 1.00 86.94 92 TYR A O 1
ATOM 766 N N . THR A 1 93 ? -30.705 5.554 42.558 1.00 87.00 93 THR A N 1
ATOM 767 C CA . THR A 1 93 ? -31.266 6.359 41.463 1.00 87.00 93 THR A CA 1
ATOM 768 C C . THR A 1 93 ? -30.363 7.531 41.086 1.00 87.00 93 THR A C 1
ATOM 770 O O . THR A 1 93 ? -30.135 7.741 39.892 1.00 87.00 93 THR A O 1
ATOM 773 N N . LYS A 1 94 ? -29.774 8.238 42.062 1.00 88.69 94 LYS A N 1
ATOM 774 C CA . LYS A 1 94 ? -28.775 9.296 41.802 1.00 88.69 94 LYS A CA 1
ATOM 775 C C . LYS A 1 94 ? -27.519 8.754 41.117 1.00 88.69 94 LYS A C 1
ATOM 777 O O . LYS A 1 94 ? -26.992 9.367 40.187 1.00 88.69 94 LYS A O 1
ATOM 782 N N . LEU A 1 95 ? -27.034 7.589 41.539 1.00 85.56 95 LEU A N 1
ATOM 783 C CA . LEU A 1 95 ? -25.872 6.944 40.929 1.00 85.56 95 LEU A CA 1
ATOM 784 C C . LEU A 1 95 ? -26.174 6.489 39.492 1.00 85.56 95 LEU A C 1
ATOM 786 O O . LEU A 1 95 ? -25.346 6.606 38.588 1.00 85.56 95 LEU A O 1
ATOM 790 N N . ARG A 1 96 ? -27.391 5.995 39.250 1.00 85.69 96 ARG A N 1
ATOM 791 C CA . ARG A 1 96 ? -27.850 5.611 37.913 1.00 85.69 96 ARG A CA 1
ATOM 792 C C . ARG A 1 96 ? -27.958 6.817 36.980 1.00 85.69 96 ARG A C 1
ATOM 794 O O . ARG A 1 96 ? -27.526 6.712 35.832 1.00 85.69 96 ARG A O 1
ATOM 801 N N . SER A 1 97 ? -28.519 7.936 37.442 1.00 86.38 97 SER A N 1
ATOM 802 C CA . SER A 1 97 ? -28.665 9.142 36.616 1.00 86.38 97 SER A CA 1
ATOM 803 C C . SER A 1 97 ? -27.307 9.736 36.252 1.00 86.38 97 SER A C 1
ATOM 805 O O . SER A 1 97 ? -27.045 9.971 35.074 1.00 86.38 97 SER A O 1
ATOM 807 N N . THR A 1 98 ? -26.406 9.862 37.229 1.00 86.69 98 THR A N 1
ATOM 808 C CA . THR A 1 98 ? -25.029 10.328 37.001 1.00 86.69 98 THR A CA 1
ATOM 809 C C . THR A 1 98 ? -24.270 9.406 36.049 1.00 86.69 98 THR A C 1
ATOM 811 O O . THR A 1 98 ? -23.646 9.884 35.106 1.00 86.69 98 THR A O 1
ATOM 814 N N . ARG A 1 99 ? -24.376 8.077 36.197 1.00 84.31 99 ARG A N 1
ATOM 815 C CA . ARG A 1 99 ? -23.761 7.126 35.253 1.00 84.31 99 ARG A CA 1
ATOM 816 C C . ARG A 1 99 ? -24.259 7.315 33.817 1.00 84.31 99 ARG A C 1
ATOM 818 O O . ARG A 1 99 ? -23.460 7.223 32.885 1.00 84.31 99 ARG A O 1
ATOM 825 N N . LEU A 1 100 ? -25.556 7.554 33.623 1.00 89.00 100 LEU A N 1
ATOM 826 C CA . LEU A 1 100 ? -26.127 7.801 32.295 1.00 89.00 100 LEU A CA 1
ATOM 827 C C . LEU A 1 100 ? -25.643 9.130 31.703 1.00 89.00 100 LEU A C 1
ATOM 829 O O . LEU A 1 100 ? -25.330 9.190 30.515 1.00 89.00 100 LEU A O 1
ATOM 833 N N . GLU A 1 101 ? -25.556 10.172 32.524 1.00 89.75 101 GLU A N 1
ATOM 834 C CA . GLU A 1 101 ? -25.074 11.492 32.121 1.00 89.75 101 GLU A CA 1
ATOM 835 C C . GLU A 1 101 ? -23.595 11.454 31.717 1.00 89.75 101 GLU A C 1
ATOM 837 O O . GLU A 1 101 ? -23.248 11.838 30.600 1.00 89.75 101 GLU A O 1
ATOM 842 N N . TYR A 1 102 ? -22.739 10.860 32.553 1.00 84.00 102 TYR A N 1
ATOM 843 C CA . TYR A 1 102 ? -21.334 10.638 32.213 1.00 84.00 102 TYR A CA 1
ATOM 844 C C . TYR A 1 102 ? -21.175 9.753 30.976 1.00 84.00 102 TYR A C 1
ATOM 846 O O . TYR A 1 102 ? -20.342 10.047 30.123 1.00 84.00 102 TYR A O 1
ATOM 854 N N . GLY A 1 103 ? -21.995 8.708 30.826 1.00 86.06 103 GLY A N 1
ATOM 855 C CA . GLY A 1 103 ? -21.989 7.858 29.635 1.00 86.06 103 GLY A CA 1
ATOM 856 C C . GLY A 1 103 ? -22.227 8.642 28.340 1.00 86.06 103 GLY A C 1
ATOM 857 O O . GLY A 1 103 ? -21.530 8.413 27.352 1.00 86.06 103 GLY A O 1
ATOM 858 N N . LYS A 1 104 ? -23.156 9.608 28.355 1.00 88.75 104 LYS A N 1
ATOM 859 C CA . LYS A 1 104 ? -23.392 10.508 27.215 1.00 88.75 104 LYS A CA 1
ATOM 860 C C . LYS A 1 104 ? -22.200 11.428 26.962 1.00 88.75 104 LYS A C 1
ATOM 862 O O . LYS A 1 104 ? -21.695 11.454 25.844 1.00 88.75 104 LYS A O 1
ATOM 867 N N . ILE A 1 105 ? -21.704 12.100 28.004 1.00 87.31 105 ILE A N 1
ATOM 868 C CA . ILE A 1 105 ? -20.560 13.020 27.907 1.00 87.31 105 ILE A CA 1
ATOM 869 C C . ILE A 1 105 ? -19.338 12.306 27.313 1.00 87.31 105 ILE A C 1
ATOM 871 O O . ILE A 1 105 ? -18.721 12.805 26.373 1.00 87.31 105 ILE A O 1
ATOM 875 N N . PHE A 1 106 ? -19.008 11.110 27.809 1.00 82.00 106 PHE A N 1
ATOM 876 C CA . PHE A 1 106 ? -17.884 10.329 27.293 1.00 82.00 106 PHE A CA 1
ATOM 877 C C . PHE A 1 106 ? -18.112 9.835 25.864 1.00 82.00 106 PHE A C 1
ATOM 879 O O . PHE A 1 106 ? -17.174 9.847 25.066 1.00 82.00 106 PHE A O 1
ATOM 886 N N . GLY A 1 107 ? -19.339 9.433 25.523 1.00 89.06 107 GLY A N 1
ATOM 887 C CA . GLY A 1 107 ? -19.694 9.047 24.158 1.00 89.06 107 GLY A CA 1
ATOM 888 C C . GLY A 1 107 ? -19.485 10.186 23.157 1.00 89.06 107 GLY A C 1
ATOM 889 O O . GLY A 1 107 ? -18.910 9.971 22.088 1.00 89.06 107 GLY A O 1
ATOM 890 N N . ASP A 1 108 ? -19.887 11.403 23.519 1.00 89.69 108 ASP A N 1
ATOM 891 C CA . ASP A 1 108 ? -19.747 12.581 22.661 1.00 89.69 108 ASP A CA 1
ATOM 892 C C . ASP A 1 108 ? -18.285 13.030 22.536 1.00 89.69 108 ASP A C 1
ATOM 894 O O . ASP A 1 108 ? -17.809 13.273 21.424 1.00 89.69 108 ASP A O 1
ATOM 898 N N . LEU A 1 109 ? -17.530 13.032 23.640 1.00 83.44 109 LEU A N 1
ATOM 899 C CA . LEU A 1 109 ? -16.082 13.279 23.630 1.00 83.44 109 LEU A CA 1
ATOM 900 C C . LEU A 1 109 ? -15.331 12.269 22.755 1.00 83.44 109 LEU A C 1
ATOM 902 O O . LEU A 1 109 ? -14.444 12.647 21.988 1.00 83.44 109 LEU A O 1
ATOM 906 N N . PHE A 1 110 ? -15.693 10.987 22.829 1.00 87.00 110 PHE A N 1
ATOM 907 C CA . PHE A 1 110 ? -15.074 9.953 22.004 1.00 87.00 110 PHE A CA 1
ATOM 908 C C . PHE A 1 110 ? -15.342 10.185 20.514 1.00 87.00 110 PHE A C 1
ATOM 910 O O . PHE A 1 110 ? -14.416 10.115 19.705 1.00 87.00 110 PHE A O 1
ATOM 917 N N . LYS A 1 111 ? -16.583 10.528 20.145 1.00 87.25 111 LYS A N 1
ATOM 918 C CA . LYS A 1 111 ? -16.931 10.876 18.758 1.00 87.25 111 LYS A CA 1
ATOM 919 C C . LYS A 1 111 ? -16.154 12.099 18.274 1.00 87.25 111 LYS A C 1
ATOM 921 O O . LYS A 1 111 ? -15.596 12.060 17.178 1.00 87.25 111 LYS A O 1
ATOM 926 N N . GLN A 1 112 ? -16.054 13.152 19.086 1.00 87.50 112 GLN A N 1
ATOM 927 C CA . GLN A 1 112 ? -15.268 14.341 18.745 1.00 87.50 112 GLN A CA 1
ATOM 928 C C . GLN A 1 112 ? -13.797 13.986 18.499 1.00 87.50 112 GLN A C 1
ATOM 930 O O . GLN A 1 112 ? -13.266 14.297 17.431 1.00 87.50 112 GLN A O 1
ATOM 935 N N . HIS A 1 113 ? -13.162 13.247 19.412 1.00 81.81 113 HIS A N 1
ATOM 936 C CA . HIS A 1 113 ? -11.782 12.793 19.232 1.00 81.81 113 HIS A CA 1
ATOM 937 C C . HIS A 1 113 ? -11.604 11.921 17.988 1.00 81.81 113 HIS A C 1
ATOM 939 O O . HIS A 1 113 ? -10.659 12.122 17.226 1.00 81.81 113 HIS A O 1
ATOM 945 N N . GLN A 1 114 ? -12.529 10.996 17.730 1.00 86.94 114 GLN A N 1
ATOM 946 C CA . GLN A 1 114 ? -12.476 10.148 16.544 1.00 86.94 114 GLN A CA 1
ATOM 947 C C . GLN A 1 114 ? -12.538 10.979 15.256 1.00 86.94 114 GLN A C 1
ATOM 949 O O . GLN A 1 114 ? -11.787 10.715 14.316 1.00 86.94 114 GLN A O 1
ATOM 954 N N . THR A 1 115 ? -13.399 11.999 15.202 1.00 88.44 115 THR A N 1
ATOM 955 C CA . THR A 1 115 ? -13.476 12.890 14.035 1.00 88.44 115 THR A CA 1
ATOM 956 C C . THR A 1 115 ? -12.222 13.745 13.860 1.00 88.44 115 THR A C 1
ATOM 958 O O . THR A 1 115 ? -11.763 13.900 12.729 1.00 88.44 115 THR A O 1
ATOM 961 N N . ALA A 1 116 ? -11.631 14.244 14.950 1.00 85.94 116 ALA A N 1
ATOM 962 C CA . ALA A 1 116 ? -10.391 15.014 14.906 1.00 85.94 116 ALA A CA 1
ATOM 963 C C . ALA A 1 116 ? -9.225 14.173 14.362 1.00 85.94 116 ALA A C 1
ATOM 965 O O . ALA A 1 116 ? -8.583 14.575 13.394 1.00 85.94 116 ALA A O 1
ATOM 966 N N . ILE A 1 117 ? -9.039 12.957 14.889 1.00 83.69 117 ILE A N 1
ATOM 967 C CA . ILE A 1 117 ? -7.987 12.029 14.441 1.00 83.69 117 ILE A CA 1
ATOM 968 C C . ILE A 1 117 ? -8.178 11.649 12.969 1.00 83.69 117 ILE A C 1
ATOM 970 O O . ILE A 1 117 ? -7.212 11.578 12.212 1.00 83.69 117 ILE A O 1
ATOM 974 N N . ARG A 1 118 ? -9.421 11.409 12.529 1.00 86.94 118 ARG A N 1
ATOM 975 C CA . ARG A 1 118 ? -9.705 11.108 11.116 1.00 86.94 118 ARG A CA 1
ATOM 976 C C . ARG A 1 118 ? -9.320 12.267 10.198 1.00 86.94 118 ARG A C 1
ATOM 978 O O . ARG A 1 118 ? -8.744 12.020 9.144 1.00 86.94 118 ARG A O 1
ATOM 985 N N . LYS A 1 119 ? -9.619 13.510 10.589 1.00 88.44 119 LYS A N 1
ATOM 986 C CA . LYS A 1 119 ? -9.247 14.703 9.813 1.00 88.44 119 LYS A CA 1
ATOM 987 C C . LYS A 1 119 ? -7.733 14.890 9.747 1.00 88.44 119 LYS A C 1
ATOM 989 O O . LYS A 1 119 ? -7.216 15.144 8.665 1.00 88.44 119 LYS A O 1
ATOM 994 N N . GLU A 1 120 ? -7.041 14.719 10.869 1.00 87.62 120 GLU A N 1
ATOM 995 C CA . GLU A 1 120 ? -5.580 14.816 10.945 1.00 87.62 120 GLU A CA 1
ATOM 996 C C . GLU A 1 120 ? -4.902 13.771 10.051 1.00 87.62 120 GLU A C 1
ATOM 998 O O . GLU A 1 120 ? -4.091 14.118 9.197 1.00 87.62 120 GLU A O 1
ATOM 1003 N N . ARG A 1 121 ? -5.317 12.500 10.153 1.00 86.19 121 ARG A N 1
ATOM 1004 C CA . ARG A 1 121 ? -4.793 11.427 9.293 1.00 86.19 121 ARG A CA 1
ATOM 1005 C C . ARG A 1 121 ? -5.080 11.669 7.816 1.00 86.19 121 ARG A C 1
ATOM 1007 O O . ARG A 1 121 ? -4.229 11.393 6.984 1.00 86.19 121 ARG A O 1
ATOM 1014 N N . ALA A 1 122 ? -6.263 12.180 7.479 1.00 90.62 122 ALA A N 1
ATOM 1015 C CA . ALA A 1 122 ? -6.590 12.499 6.094 1.00 90.62 122 ALA A CA 1
ATOM 1016 C C . ALA A 1 122 ? -5.696 13.618 5.531 1.00 90.62 122 ALA A C 1
ATOM 1018 O O . ALA A 1 122 ? -5.346 13.571 4.356 1.00 90.62 122 ALA A O 1
ATOM 1019 N N . ALA A 1 123 ? -5.324 14.608 6.347 1.00 91.31 123 ALA A N 1
ATOM 1020 C CA . ALA A 1 123 ? -4.385 15.650 5.942 1.00 91.31 123 ALA A CA 1
ATOM 1021 C C . ALA A 1 123 ? -2.958 15.102 5.763 1.00 91.31 123 ALA A C 1
ATOM 1023 O O . ALA A 1 123 ? -2.344 15.376 4.737 1.00 91.31 123 ALA A O 1
ATOM 1024 N N . ASP A 1 124 ? -2.475 14.282 6.699 1.00 92.25 124 ASP A N 1
ATOM 1025 C CA . ASP A 1 124 ? -1.153 13.636 6.622 1.00 92.25 124 ASP A CA 1
ATOM 1026 C C . ASP A 1 124 ? -1.032 12.731 5.384 1.00 92.25 124 ASP A C 1
ATOM 1028 O O . ASP A 1 124 ? -0.062 12.813 4.638 1.00 92.25 124 ASP A O 1
ATOM 1032 N N . ILE A 1 125 ? -2.069 11.939 5.081 1.00 90.19 125 ILE A N 1
ATOM 1033 C CA . ILE A 1 125 ? -2.100 11.114 3.863 1.00 90.19 125 ILE A CA 1
ATOM 1034 C C . ILE A 1 125 ? -2.003 11.983 2.607 1.00 90.19 125 ILE A C 1
ATOM 1036 O O . ILE A 1 125 ? -1.227 11.656 1.715 1.00 90.19 125 ILE A O 1
ATOM 1040 N N . ARG A 1 126 ? -2.752 13.092 2.528 1.00 91.44 126 ARG A N 1
ATOM 1041 C CA . ARG A 1 126 ? -2.675 13.988 1.363 1.00 91.44 126 ARG A CA 1
ATOM 1042 C C . ARG A 1 126 ? -1.297 14.625 1.214 1.00 91.44 126 ARG A C 1
ATOM 1044 O O . ARG A 1 126 ? -0.823 14.721 0.091 1.00 91.44 126 ARG A O 1
ATOM 1051 N N . ALA A 1 127 ? -0.665 15.026 2.317 1.00 92.81 127 ALA A N 1
ATOM 1052 C CA . ALA A 1 127 ? 0.679 15.602 2.294 1.00 92.81 127 ALA A CA 1
ATOM 1053 C C . ALA A 1 127 ? 1.709 14.596 1.759 1.00 92.81 127 ALA A C 1
ATOM 1055 O O . ALA A 1 127 ? 2.438 14.895 0.816 1.00 92.81 127 ALA A O 1
ATOM 1056 N N . ARG A 1 128 ? 1.683 13.357 2.263 1.00 87.44 128 ARG A N 1
ATOM 1057 C CA . ARG A 1 128 ? 2.572 12.294 1.768 1.00 87.44 128 ARG A CA 1
ATOM 1058 C C . ARG A 1 128 ? 2.288 11.915 0.321 1.00 87.44 128 ARG A C 1
ATOM 1060 O O . ARG A 1 128 ? 3.208 11.606 -0.421 1.00 87.44 128 ARG A O 1
ATOM 1067 N N . GLN A 1 129 ? 1.022 11.942 -0.097 1.00 87.94 129 GLN A N 1
ATOM 1068 C CA . GLN A 1 129 ? 0.665 11.723 -1.498 1.00 87.94 129 GLN A CA 1
ATOM 1069 C C . GLN A 1 129 ? 1.234 12.820 -2.401 1.00 87.94 129 GLN A C 1
ATOM 1071 O O . GLN A 1 129 ? 1.749 12.495 -3.465 1.00 87.94 129 GLN A O 1
ATOM 1076 N N . SER A 1 130 ? 1.180 14.094 -1.993 1.00 90.25 130 SER A N 1
ATOM 1077 C CA . SER A 1 130 ? 1.809 15.170 -2.769 1.00 90.25 130 SER A CA 1
ATOM 1078 C C . SER A 1 130 ? 3.332 15.050 -2.809 1.00 90.25 130 SER A C 1
ATOM 1080 O O . SER A 1 130 ? 3.904 15.198 -3.881 1.00 90.25 130 SER A O 1
ATOM 1082 N N . GLU A 1 131 ? 3.973 14.717 -1.684 1.00 90.50 131 GLU A N 1
ATOM 1083 C CA . GLU A 1 131 ? 5.426 14.493 -1.623 1.00 90.50 131 GLU A CA 1
ATOM 1084 C C . GLU A 1 131 ? 5.847 13.351 -2.553 1.00 90.50 131 GLU A C 1
ATOM 1086 O O . GLU A 1 131 ? 6.760 13.510 -3.357 1.00 90.50 131 GLU A O 1
ATOM 1091 N N . PHE A 1 132 ? 5.117 12.234 -2.523 1.00 88.69 132 PHE A N 1
ATOM 1092 C CA . PHE A 1 132 ? 5.386 11.084 -3.383 1.00 88.69 132 PHE A CA 1
ATOM 1093 C C . PHE A 1 132 ? 5.219 11.407 -4.875 1.00 88.69 132 PHE A C 1
ATOM 1095 O O . PHE A 1 132 ? 6.025 10.984 -5.698 1.00 88.69 132 PHE A O 1
ATOM 1102 N N . VAL A 1 133 ? 4.196 12.186 -5.241 1.00 88.94 133 VAL A N 1
ATOM 1103 C CA . VAL A 1 133 ? 4.003 12.634 -6.631 1.00 88.94 133 VAL A CA 1
ATOM 1104 C C . VAL A 1 133 ? 5.141 13.555 -7.080 1.00 88.94 133 VAL A C 1
ATOM 1106 O O . VAL A 1 133 ? 5.602 13.443 -8.214 1.00 88.94 133 VAL A O 1
ATOM 1109 N N . GLU A 1 134 ? 5.622 14.446 -6.211 1.00 89.44 134 GLU A N 1
ATOM 1110 C CA . GLU A 1 134 ? 6.782 15.287 -6.519 1.00 89.44 134 GLU A CA 1
ATOM 1111 C C . GLU A 1 134 ? 8.080 14.483 -6.651 1.00 89.44 134 GLU A C 1
ATOM 1113 O O . GLU A 1 134 ? 8.904 14.800 -7.510 1.00 89.44 134 GLU A O 1
ATOM 1118 N N . GLU A 1 135 ? 8.283 13.463 -5.817 1.00 86.81 135 GLU A N 1
ATOM 1119 C CA . GLU A 1 135 ? 9.428 12.554 -5.919 1.00 86.81 135 GLU A CA 1
ATOM 1120 C C . GLU A 1 135 ? 9.402 11.771 -7.232 1.00 86.81 135 GLU A C 1
ATOM 1122 O O . GLU A 1 135 ? 10.396 11.793 -7.956 1.00 86.81 135 GLU A O 1
ATOM 1127 N N . LEU A 1 136 ? 8.252 11.195 -7.599 1.00 84.38 136 LEU A N 1
ATOM 1128 C CA . LEU A 1 136 ? 8.075 10.523 -8.888 1.00 84.38 136 LEU A CA 1
ATOM 1129 C C . LEU A 1 136 ? 8.351 11.464 -10.065 1.00 84.38 136 LEU A C 1
ATOM 1131 O O . LEU A 1 136 ? 9.056 11.095 -10.997 1.00 84.38 136 LEU A O 1
ATOM 1135 N N . ALA A 1 137 ? 7.862 12.706 -10.014 1.00 81.62 137 ALA A N 1
ATOM 1136 C CA . ALA A 1 137 ? 8.114 13.679 -11.075 1.00 81.62 137 ALA A CA 1
ATOM 1137 C C . ALA A 1 137 ? 9.605 14.052 -11.200 1.00 81.62 137 ALA A C 1
ATOM 1139 O O . ALA A 1 137 ? 10.099 14.280 -12.307 1.00 81.62 137 ALA A O 1
ATOM 1140 N N . LYS A 1 138 ? 10.338 14.120 -10.079 1.00 81.81 138 LYS A N 1
ATOM 1141 C CA . LYS A 1 138 ? 11.792 14.358 -10.073 1.00 81.81 138 LYS A CA 1
ATOM 1142 C C . LYS A 1 138 ? 12.559 13.154 -10.608 1.00 81.81 138 LYS A C 1
ATOM 1144 O O . LYS A 1 138 ? 13.524 13.337 -11.345 1.00 81.81 138 LYS A O 1
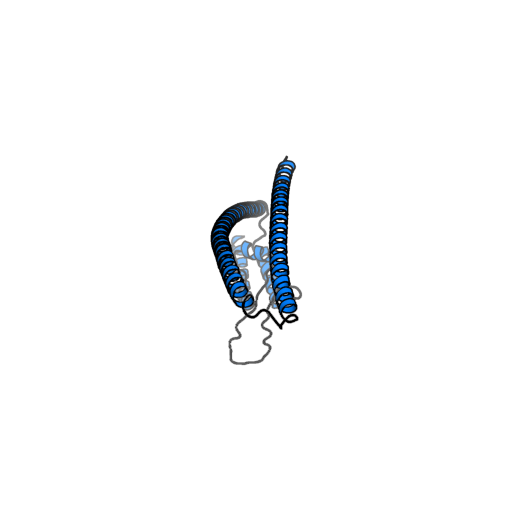ATOM 1149 N N . GLU A 1 139 ? 12.139 11.947 -10.252 1.00 77.19 139 GLU A N 1
ATOM 1150 C CA . GLU A 1 139 ? 12.740 10.710 -10.743 1.00 77.19 139 GLU A CA 1
ATOM 1151 C C . GLU A 1 139 ? 12.521 10.560 -12.254 1.00 77.19 139 GLU A C 1
ATOM 1153 O O . GLU A 1 139 ? 13.490 10.388 -12.991 1.00 77.19 139 GLU A O 1
ATOM 1158 N N . ASP A 1 140 ? 11.300 10.800 -12.739 1.00 71.38 140 ASP A N 1
ATOM 1159 C CA . ASP A 1 140 ? 10.977 10.861 -14.168 1.00 71.38 140 ASP A CA 1
ATOM 1160 C C . ASP A 1 140 ? 11.811 11.915 -14.907 1.00 71.38 140 ASP A C 1
ATOM 1162 O O . ASP A 1 140 ? 12.284 11.679 -16.022 1.00 71.38 140 ASP A O 1
ATOM 1166 N N . PHE A 1 141 ? 12.017 13.090 -14.304 1.00 74.88 141 PHE A N 1
ATOM 1167 C CA . PHE A 1 141 ? 12.869 14.131 -14.878 1.00 74.88 141 PHE A CA 1
ATOM 1168 C C . PHE A 1 141 ? 14.332 13.676 -14.984 1.00 74.88 141 PHE A C 1
ATOM 1170 O O . PHE A 1 141 ? 14.956 13.865 -16.028 1.00 74.88 141 PHE A O 1
ATOM 1177 N N . LEU A 1 142 ? 14.875 13.040 -13.942 1.00 67.44 142 LEU A N 1
ATOM 1178 C CA . LEU A 1 142 ? 16.242 12.511 -13.936 1.00 67.44 142 LEU A CA 1
ATOM 1179 C C . LEU A 1 142 ? 16.420 11.356 -14.926 1.00 67.44 142 LEU A C 1
ATOM 1181 O O . LEU A 1 142 ? 17.465 11.267 -15.571 1.00 67.44 142 LEU A O 1
ATOM 1185 N N . ILE A 1 143 ? 15.413 10.494 -15.077 1.00 63.62 143 ILE A N 1
ATOM 1186 C CA . ILE A 1 143 ? 15.392 9.434 -16.090 1.00 63.62 143 ILE A CA 1
ATOM 1187 C C . ILE A 1 143 ? 15.434 10.067 -17.482 1.00 63.62 143 ILE A C 1
ATOM 1189 O O . ILE A 1 143 ? 16.337 9.765 -18.260 1.00 63.62 143 ILE A O 1
ATOM 1193 N N . ARG A 1 144 ? 14.548 11.028 -17.773 1.00 63.62 144 ARG A N 1
ATOM 1194 C CA . ARG A 1 144 ? 14.530 11.745 -19.061 1.00 63.62 144 ARG A CA 1
ATOM 1195 C C . ARG A 1 144 ? 15.837 12.483 -19.347 1.00 63.62 144 ARG A C 1
ATOM 1197 O O . ARG A 1 144 ? 16.274 12.501 -20.492 1.00 63.62 144 ARG A O 1
ATOM 1204 N N . GLN A 1 145 ? 16.476 13.053 -18.327 1.00 64.00 145 GLN A N 1
ATOM 1205 C CA . GLN A 1 145 ? 17.767 13.724 -18.468 1.00 64.00 145 GLN A CA 1
ATOM 1206 C C . GLN A 1 145 ? 18.907 12.732 -18.754 1.00 64.00 145 GLN A C 1
ATOM 1208 O O . GLN A 1 145 ? 19.741 12.968 -19.626 1.00 64.00 145 GLN A O 1
ATOM 1213 N N . LYS A 1 146 ? 18.929 11.579 -18.073 1.00 57.38 146 LYS A N 1
ATOM 1214 C CA . LYS A 1 146 ? 19.874 10.495 -18.389 1.00 57.38 146 LYS A CA 1
ATOM 1215 C C . LYS A 1 146 ? 19.666 9.955 -19.804 1.00 57.38 146 LYS A C 1
ATOM 1217 O O . LYS A 1 146 ? 20.642 9.609 -20.460 1.00 57.38 146 LYS A O 1
ATOM 1222 N N . TRP A 1 147 ? 18.422 9.917 -20.276 1.00 53.03 147 TRP A N 1
ATOM 1223 C CA . TRP A 1 147 ? 18.081 9.505 -21.639 1.00 53.03 147 TRP A CA 1
ATOM 1224 C C . TRP A 1 147 ? 18.487 10.550 -22.687 1.00 53.03 147 TRP A C 1
ATOM 1226 O O . TRP A 1 147 ? 18.806 10.177 -23.810 1.00 53.03 147 TRP A O 1
ATOM 1236 N N . SER A 1 148 ? 18.519 11.843 -22.340 1.00 53.66 148 SER A N 1
ATOM 1237 C CA . SER A 1 148 ? 19.007 12.892 -23.246 1.00 53.66 148 SER A CA 1
ATOM 1238 C C . SER A 1 148 ? 20.535 12.989 -23.316 1.00 53.66 148 SER A C 1
ATOM 1240 O O . SER A 1 148 ? 21.056 13.403 -24.348 1.00 53.66 148 SER A O 1
ATOM 1242 N N . ASP A 1 149 ? 21.246 12.600 -22.250 1.00 47.62 149 ASP A N 1
ATOM 1243 C CA . ASP A 1 149 ? 22.716 12.684 -22.165 1.00 47.62 149 ASP A CA 1
ATOM 1244 C C . ASP A 1 149 ? 23.436 11.353 -22.467 1.00 47.62 149 ASP A C 1
ATOM 1246 O O . ASP A 1 149 ? 24.638 11.329 -22.748 1.00 47.62 149 ASP A O 1
ATOM 1250 N N . GLY A 1 150 ? 22.724 10.225 -22.422 1.00 45.44 150 GLY A N 1
ATOM 1251 C CA . GLY A 1 150 ? 23.248 8.919 -22.801 1.00 45.44 150 GLY A CA 1
ATOM 1252 C C . GLY A 1 150 ? 23.247 8.759 -24.316 1.00 45.44 150 GLY A C 1
ATOM 1253 O O . GLY A 1 150 ? 22.214 8.922 -24.957 1.00 45.44 150 GLY A O 1
ATOM 1254 N N . LYS A 1 151 ? 24.393 8.390 -24.905 1.00 51.88 151 LYS A N 1
ATOM 1255 C CA . LYS A 1 151 ? 24.416 7.791 -26.248 1.00 51.88 151 LYS A CA 1
ATOM 1256 C C . LYS A 1 151 ? 23.330 6.719 -26.266 1.00 51.88 151 LYS A C 1
ATOM 1258 O O . LYS A 1 151 ? 23.438 5.778 -25.480 1.00 51.88 151 LYS A O 1
ATOM 1263 N N . SER A 1 152 ? 22.290 6.898 -27.085 1.00 54.69 152 SER A N 1
ATOM 1264 C CA . SER A 1 152 ? 21.262 5.872 -27.233 1.00 54.69 152 SER A CA 1
ATOM 1265 C C . SER A 1 152 ? 22.004 4.572 -27.521 1.00 54.69 152 SER A C 1
ATOM 1267 O O . SER A 1 152 ? 22.870 4.534 -28.400 1.00 54.69 152 SER A O 1
ATOM 1269 N N . LEU A 1 153 ? 21.746 3.543 -26.714 1.00 61.94 153 LEU A N 1
ATOM 1270 C CA . LEU A 1 153 ? 22.208 2.208 -27.058 1.00 61.94 153 LEU A CA 1
ATOM 1271 C C . LEU A 1 153 ? 21.680 1.925 -28.465 1.00 61.94 153 LEU A C 1
ATOM 1273 O O . LEU A 1 153 ? 20.559 2.326 -28.802 1.00 61.94 153 LEU A O 1
ATOM 1277 N N . ASP A 1 154 ? 22.516 1.332 -29.311 1.00 79.19 154 ASP A N 1
ATOM 1278 C CA . ASP A 1 154 ? 22.084 0.967 -30.649 1.00 79.19 154 ASP A CA 1
ATOM 1279 C C . ASP A 1 154 ? 20.884 0.022 -30.502 1.00 79.19 154 ASP A C 1
ATOM 1281 O O . ASP A 1 154 ? 20.970 -1.016 -29.845 1.00 79.19 154 ASP A O 1
ATOM 1285 N N . GLY A 1 155 ? 19.735 0.404 -31.062 1.00 80.62 155 GLY A N 1
ATOM 1286 C CA . GLY A 1 155 ? 18.501 -0.364 -30.920 1.00 80.62 155 GLY A CA 1
ATOM 1287 C C . GLY A 1 155 ? 18.647 -1.804 -31.427 1.00 80.62 155 GLY A C 1
ATOM 1288 O O . GLY A 1 155 ? 17.958 -2.700 -30.938 1.00 80.62 155 GLY A O 1
ATOM 1289 N N . VAL A 1 156 ? 19.587 -2.048 -32.348 1.00 85.44 156 VAL A N 1
ATOM 1290 C CA . VAL A 1 156 ? 19.954 -3.394 -32.806 1.00 85.44 156 VAL A CA 1
ATOM 1291 C C . VAL A 1 156 ? 20.680 -4.178 -31.705 1.00 85.44 156 VAL A C 1
ATOM 1293 O O . VAL A 1 156 ? 20.308 -5.321 -31.437 1.00 85.44 156 VAL A O 1
ATOM 1296 N N . GLU A 1 157 ? 21.644 -3.565 -31.011 1.00 84.25 157 GLU A N 1
ATOM 1297 C CA . GLU A 1 157 ? 22.353 -4.173 -29.873 1.00 84.25 157 GLU A CA 1
ATOM 1298 C C . GLU A 1 157 ? 21.404 -4.478 -28.703 1.00 84.25 157 GLU A C 1
ATOM 1300 O O . GLU A 1 157 ? 21.515 -5.532 -28.068 1.00 84.25 157 GLU A O 1
ATOM 1305 N N . VAL A 1 158 ? 20.433 -3.594 -28.439 1.00 87.25 158 VAL A N 1
ATOM 1306 C CA . VAL A 1 158 ? 19.395 -3.816 -27.417 1.00 87.25 158 VAL A CA 1
ATOM 1307 C C . VAL A 1 158 ? 18.535 -5.032 -27.771 1.00 87.25 158 VAL A C 1
ATOM 1309 O O . VAL A 1 158 ? 18.313 -5.897 -26.920 1.00 87.25 158 VAL A O 1
ATOM 1312 N N . CYS A 1 159 ? 18.109 -5.152 -29.034 1.00 89.25 159 CYS A N 1
ATOM 1313 C CA . CYS A 1 159 ? 17.366 -6.322 -29.504 1.00 89.25 159 CYS A CA 1
ATOM 1314 C C . CYS A 1 159 ? 18.192 -7.614 -29.388 1.00 89.25 159 CYS A C 1
ATOM 1316 O O . CYS A 1 159 ? 17.674 -8.630 -28.926 1.00 89.25 159 CYS A O 1
ATOM 1318 N N . ASP A 1 160 ? 19.474 -7.591 -29.764 1.00 88.44 160 ASP A N 1
ATOM 1319 C CA . ASP A 1 160 ? 20.358 -8.763 -29.681 1.00 88.44 160 ASP A CA 1
ATOM 1320 C C . ASP A 1 160 ? 20.565 -9.228 -28.232 1.00 88.44 160 ASP A C 1
ATOM 1322 O O . ASP A 1 160 ? 20.561 -10.432 -27.944 1.00 88.44 160 ASP A O 1
ATOM 1326 N N . ARG A 1 161 ? 20.663 -8.279 -27.295 1.00 86.75 161 ARG A N 1
ATOM 1327 C CA . ARG A 1 161 ? 20.735 -8.571 -25.861 1.00 86.75 161 ARG A CA 1
ATOM 1328 C C . ARG A 1 161 ? 19.437 -9.181 -25.328 1.00 86.75 161 ARG A C 1
ATOM 1330 O O . ARG A 1 161 ? 19.501 -10.180 -24.612 1.00 86.75 161 ARG A O 1
ATOM 1337 N N . LEU A 1 162 ? 18.277 -8.637 -25.705 1.00 89.31 162 LEU A N 1
ATOM 1338 C CA . LEU A 1 162 ? 16.967 -9.190 -25.335 1.00 89.31 162 LEU A CA 1
ATOM 1339 C C . LEU A 1 162 ? 16.778 -10.620 -25.853 1.00 89.31 162 LEU A C 1
ATOM 1341 O O . LEU A 1 162 ? 16.354 -11.497 -25.102 1.00 89.31 162 LEU A O 1
ATOM 1345 N N . LEU A 1 163 ? 17.145 -10.882 -27.111 1.00 91.12 163 LEU A N 1
ATOM 1346 C CA . LEU A 1 163 ? 17.070 -12.222 -27.700 1.00 91.12 163 LEU A CA 1
ATOM 1347 C C . LEU A 1 163 ? 17.979 -13.222 -26.981 1.00 91.12 163 LEU A C 1
ATOM 1349 O O . LEU A 1 163 ? 17.610 -14.388 -26.834 1.00 91.12 163 LEU A O 1
ATOM 1353 N N . CYS A 1 164 ? 19.147 -12.780 -26.510 1.00 87.00 164 CYS A N 1
ATOM 1354 C CA . CYS A 1 164 ? 20.021 -13.620 -25.698 1.00 87.00 164 CYS A CA 1
ATOM 1355 C C . CYS A 1 164 ? 19.386 -13.974 -24.347 1.00 87.00 164 CYS A C 1
ATOM 1357 O O . CYS A 1 164 ? 19.398 -15.147 -23.980 1.00 87.00 164 CYS A O 1
ATOM 1359 N N . GLU A 1 165 ? 18.821 -13.007 -23.619 1.00 84.38 165 GLU A N 1
ATOM 1360 C CA . GLU A 1 165 ? 18.208 -13.265 -22.304 1.00 84.38 165 GLU A CA 1
ATOM 1361 C C . GLU A 1 165 ? 16.956 -14.151 -22.406 1.00 84.38 165 GLU A C 1
ATOM 1363 O O . GLU A 1 165 ? 16.835 -15.128 -21.660 1.00 84.38 165 GLU A O 1
ATOM 1368 N N . LEU A 1 166 ? 16.076 -13.893 -23.382 1.00 86.88 166 LEU A N 1
ATOM 1369 C CA . LEU A 1 166 ? 14.904 -14.739 -23.647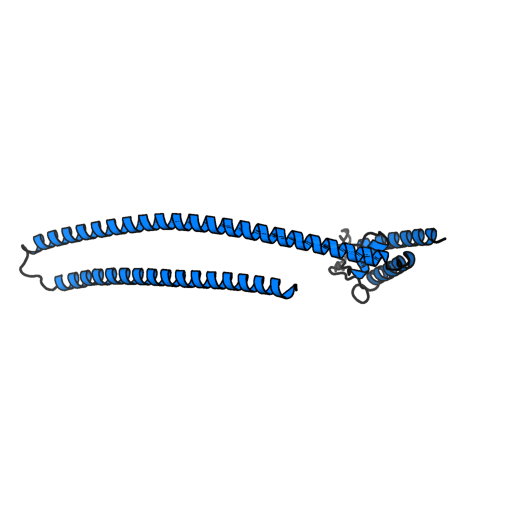 1.00 86.88 166 LEU A CA 1
ATOM 1370 C C . LEU A 1 166 ? 15.309 -16.142 -24.129 1.00 86.88 166 LEU A C 1
ATOM 1372 O O . LEU A 1 166 ? 14.744 -17.142 -23.693 1.00 86.88 166 LEU A O 1
ATOM 1376 N N . GLY A 1 167 ? 16.354 -16.250 -24.955 1.00 84.31 167 GLY A N 1
ATOM 1377 C CA . GLY A 1 167 ? 16.889 -17.543 -25.381 1.00 84.31 167 GLY A CA 1
ATOM 1378 C C . GLY A 1 167 ? 17.515 -18.353 -24.237 1.00 84.31 167 GLY A C 1
ATOM 1379 O O . GLY A 1 167 ? 17.412 -19.582 -24.230 1.00 84.31 167 GLY A O 1
ATOM 1380 N N . ARG A 1 168 ? 18.147 -17.690 -23.255 1.00 83.12 168 ARG A N 1
ATOM 1381 C CA . ARG A 1 168 ? 18.653 -18.345 -22.034 1.00 83.12 168 ARG A CA 1
ATOM 1382 C C . ARG A 1 168 ? 17.519 -18.825 -21.136 1.00 83.12 168 ARG A C 1
ATOM 1384 O O . ARG A 1 168 ? 17.629 -19.919 -20.591 1.00 83.12 168 ARG A O 1
ATOM 1391 N N . LEU A 1 169 ? 16.438 -18.051 -21.029 1.00 83.38 169 LEU A N 1
ATOM 1392 C CA . LEU A 1 169 ? 15.243 -18.436 -20.275 1.00 83.38 169 LEU A CA 1
ATOM 1393 C C . LEU A 1 169 ? 14.650 -19.761 -20.785 1.00 83.38 169 LEU A C 1
ATOM 1395 O O . LEU A 1 169 ? 14.321 -20.623 -19.979 1.00 83.38 169 LEU A O 1
ATOM 1399 N N . ILE A 1 170 ? 14.587 -19.953 -22.109 1.00 81.44 170 ILE A N 1
ATOM 1400 C CA . ILE A 1 170 ? 14.071 -21.190 -22.724 1.00 81.44 170 ILE A CA 1
ATOM 1401 C C . ILE A 1 170 ? 15.022 -22.377 -22.508 1.00 81.44 170 ILE A C 1
ATOM 1403 O O . ILE A 1 170 ? 14.584 -23.482 -22.200 1.00 81.44 170 ILE A O 1
ATOM 1407 N N . LYS A 1 171 ? 16.332 -22.181 -22.708 1.00 79.00 171 LYS A N 1
ATOM 1408 C CA . LYS A 1 171 ? 17.309 -23.288 -22.705 1.00 79.00 171 LYS A CA 1
ATOM 1409 C C . LYS A 1 171 ? 17.691 -23.760 -21.308 1.00 79.00 171 LYS A C 1
ATOM 1411 O O . LYS A 1 171 ? 17.962 -24.942 -21.112 1.00 79.00 171 LYS A O 1
ATOM 1416 N N . THR A 1 172 ? 17.787 -22.832 -20.366 1.00 73.50 172 THR A N 1
ATOM 1417 C CA . THR A 1 172 ? 18.300 -23.070 -19.015 1.00 73.50 172 THR A CA 1
ATOM 1418 C C . THR A 1 172 ? 17.526 -22.205 -18.020 1.00 73.50 172 THR A C 1
ATOM 1420 O O . THR A 1 172 ? 18.091 -21.250 -17.469 1.00 73.50 172 THR A O 1
ATOM 1423 N N . PRO A 1 173 ? 16.232 -22.500 -17.793 1.00 67.81 173 PRO A N 1
ATOM 1424 C CA . PRO A 1 173 ? 15.430 -21.753 -16.834 1.00 67.81 173 PRO A CA 1
ATOM 1425 C C . PRO A 1 173 ? 16.084 -21.809 -15.446 1.00 67.81 173 PRO A C 1
ATOM 1427 O O . PRO A 1 173 ? 16.577 -22.854 -15.016 1.00 67.81 173 PRO A O 1
ATOM 1430 N N . ASN A 1 174 ? 16.114 -20.666 -14.758 1.00 67.50 174 ASN A N 1
ATOM 1431 C CA . ASN A 1 174 ? 16.557 -20.508 -13.365 1.00 67.50 174 ASN A CA 1
ATOM 1432 C C . ASN A 1 174 ? 18.030 -20.843 -13.040 1.00 67.50 174 ASN A C 1
ATOM 1434 O O . ASN A 1 174 ? 18.405 -20.784 -11.870 1.00 67.50 174 ASN A O 1
ATOM 1438 N N . LYS A 1 175 ? 18.880 -21.190 -14.021 1.00 61.84 175 LYS A N 1
ATOM 1439 C CA . LYS A 1 175 ? 20.309 -21.475 -13.769 1.00 61.84 175 LYS A CA 1
ATOM 1440 C C . LYS A 1 175 ? 21.279 -20.433 -14.319 1.00 61.84 175 LYS A C 1
ATOM 1442 O O . LYS A 1 175 ? 22.317 -20.257 -13.702 1.00 61.84 175 LYS A O 1
ATOM 1447 N N . ASP A 1 176 ? 20.923 -19.714 -15.387 1.00 61.97 176 ASP A N 1
ATOM 1448 C CA . ASP A 1 176 ? 21.805 -18.718 -16.030 1.00 61.97 176 ASP A CA 1
ATOM 1449 C C . ASP A 1 176 ? 21.038 -17.582 -16.753 1.00 61.97 176 ASP A C 1
ATOM 1451 O O . ASP A 1 176 ? 21.606 -16.848 -17.567 1.00 61.97 176 ASP A O 1
ATOM 1455 N N . SER A 1 177 ? 19.730 -17.441 -16.506 1.00 70.56 177 SER A N 1
ATOM 1456 C CA . SER A 1 177 ? 18.922 -16.338 -17.047 1.00 70.56 177 SER A CA 1
ATOM 1457 C C . SER A 1 177 ? 18.765 -15.239 -16.003 1.00 70.56 177 SER A C 1
ATOM 1459 O O . SER A 1 177 ? 18.579 -15.531 -14.824 1.00 70.56 177 SER A O 1
ATOM 1461 N N . ALA A 1 178 ? 18.805 -13.977 -16.437 1.00 72.12 178 ALA A N 1
ATOM 1462 C CA . ALA A 1 178 ? 18.408 -12.864 -15.581 1.00 72.12 178 ALA A CA 1
ATOM 1463 C C . ALA A 1 178 ? 16.901 -12.883 -15.259 1.00 72.12 178 ALA A C 1
ATOM 1465 O O . ALA A 1 178 ? 16.484 -12.251 -14.296 1.00 72.12 178 ALA A O 1
ATOM 1466 N N . ILE A 1 179 ? 16.088 -13.577 -16.065 1.00 81.00 179 ILE A N 1
ATOM 1467 C CA . ILE A 1 179 ? 14.642 -13.715 -15.877 1.00 81.00 179 ILE A CA 1
ATOM 1468 C C . ILE A 1 179 ? 14.372 -15.027 -15.135 1.00 81.00 179 ILE A C 1
ATOM 1470 O O . ILE A 1 179 ? 14.834 -16.089 -15.552 1.00 81.00 179 ILE A O 1
ATOM 1474 N N . GLU A 1 180 ? 13.608 -14.959 -14.050 1.00 82.00 180 GLU A N 1
ATOM 1475 C CA . GLU A 1 180 ? 13.281 -16.122 -13.219 1.00 82.00 180 GLU A CA 1
ATOM 1476 C C . GLU A 1 180 ? 11.847 -16.604 -13.477 1.00 82.00 180 GLU A C 1
ATOM 1478 O O . GLU A 1 180 ? 10.927 -15.801 -13.638 1.00 82.00 180 GLU A O 1
ATOM 1483 N N . VAL A 1 181 ? 11.638 -17.924 -13.485 1.00 82.06 181 VAL A N 1
ATOM 1484 C CA . VAL A 1 181 ? 10.311 -18.558 -13.563 1.00 82.06 181 VAL A CA 1
ATOM 1485 C C . VAL A 1 181 ? 9.928 -19.054 -12.172 1.00 82.06 181 VAL A C 1
ATOM 1487 O O . VAL A 1 181 ? 10.567 -19.966 -11.646 1.00 82.06 181 VAL A O 1
ATOM 1490 N N . VAL A 1 182 ? 8.888 -18.462 -11.576 1.00 76.88 182 VAL A N 1
ATOM 1491 C CA . VAL A 1 182 ? 8.499 -18.725 -10.171 1.00 76.88 182 VAL A CA 1
ATOM 1492 C C . VAL A 1 182 ? 7.519 -19.890 -10.034 1.00 76.88 182 VAL A C 1
ATOM 1494 O O . VAL A 1 182 ? 7.553 -20.612 -9.042 1.00 76.88 182 VAL A O 1
ATOM 1497 N N . TYR A 1 183 ? 6.670 -20.099 -11.037 1.00 67.75 183 TYR A N 1
ATOM 1498 C CA . TYR A 1 183 ? 5.725 -21.213 -11.088 1.00 67.75 183 TYR A CA 1
ATOM 1499 C C . TYR A 1 183 ? 5.913 -21.936 -12.417 1.00 67.75 183 TYR A C 1
ATOM 1501 O O . TYR A 1 183 ? 5.245 -21.622 -13.393 1.00 67.75 183 TYR A O 1
ATOM 1509 N N . ALA A 1 184 ? 6.868 -22.857 -12.508 1.00 63.00 184 ALA A N 1
ATOM 1510 C CA . ALA A 1 184 ? 6.862 -23.772 -13.643 1.00 63.00 184 ALA A CA 1
ATOM 1511 C C . ALA A 1 184 ? 5.655 -24.707 -13.472 1.00 63.00 184 ALA A C 1
ATOM 1513 O O . ALA A 1 184 ? 5.390 -25.173 -12.363 1.00 63.00 184 ALA A O 1
ATOM 1514 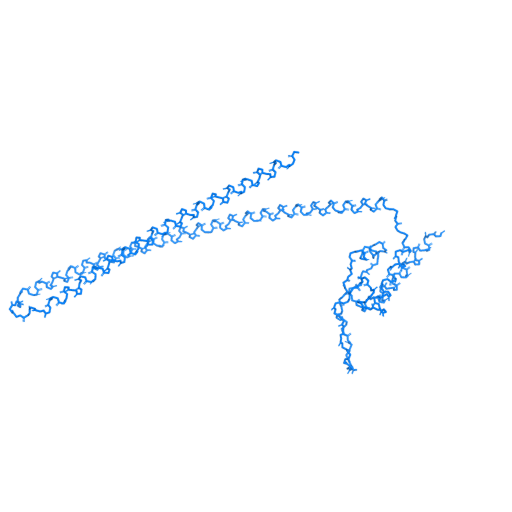N N . SER A 1 185 ? 4.873 -24.932 -14.529 1.00 58.69 185 SER A N 1
ATOM 1515 C CA . SER A 1 185 ? 3.847 -25.974 -14.502 1.00 58.69 185 SER A CA 1
ATOM 1516 C C . SER A 1 185 ? 4.561 -27.324 -14.405 1.00 58.69 185 SER A C 1
ATOM 1518 O O . SER A 1 185 ? 4.931 -27.900 -15.421 1.00 58.69 185 SER A O 1
ATOM 1520 N N . ASP A 1 186 ? 4.765 -27.815 -13.182 1.00 52.81 186 ASP A N 1
ATOM 1521 C CA . ASP A 1 186 ? 5.348 -29.132 -12.878 1.00 52.81 186 ASP A CA 1
ATOM 1522 C C . ASP A 1 186 ? 4.351 -30.273 -13.169 1.00 52.81 186 ASP A C 1
ATOM 1524 O O . ASP A 1 186 ? 4.239 -31.237 -12.414 1.00 52.81 186 ASP A O 1
ATOM 1528 N N . SER A 1 187 ? 3.572 -30.176 -14.247 1.00 50.22 187 SER A N 1
ATOM 1529 C CA . SER A 1 187 ? 2.703 -31.268 -14.679 1.00 50.22 187 SER A CA 1
ATOM 1530 C C . SER A 1 187 ? 3.436 -32.118 -15.715 1.00 50.22 187 SER A C 1
ATOM 1532 O O . SER A 1 187 ? 3.114 -32.084 -16.900 1.00 50.22 187 SER A O 1
ATOM 1534 N N . GLU A 1 188 ? 4.412 -32.901 -15.251 1.00 51.09 188 GLU A N 1
ATOM 1535 C CA . GLU A 1 188 ? 4.875 -34.121 -15.940 1.00 51.09 188 GLU A CA 1
ATOM 1536 C C . GLU A 1 188 ? 3.869 -35.284 -15.770 1.00 51.09 188 GLU A C 1
ATOM 1538 O O . GLU A 1 188 ? 4.207 -36.447 -15.972 1.00 51.09 188 GLU A O 1
ATOM 1543 N N . GLU A 1 189 ? 2.618 -35.010 -15.388 1.00 51.19 189 GLU A N 1
ATOM 1544 C CA . GLU A 1 189 ? 1.564 -36.018 -15.428 1.00 51.19 189 GLU A CA 1
ATOM 1545 C C . GLU A 1 189 ? 0.948 -36.033 -16.825 1.00 51.19 189 GLU A C 1
ATOM 1547 O O . GLU A 1 189 ? 0.084 -35.221 -17.165 1.00 51.19 189 GLU A O 1
ATOM 1552 N N . GLU A 1 190 ? 1.444 -36.979 -17.627 1.00 51.16 190 GLU A N 1
ATOM 1553 C CA . GLU A 1 190 ? 0.824 -37.514 -18.837 1.00 51.16 190 GLU A CA 1
ATOM 1554 C C . GLU A 1 190 ? -0.698 -37.629 -18.657 1.00 51.16 190 GLU A C 1
ATOM 1556 O O . GLU A 1 190 ? -1.233 -38.608 -18.139 1.00 51.16 190 GLU A O 1
ATOM 1561 N N . SER A 1 191 ? -1.413 -36.595 -19.075 1.00 47.00 191 SER A N 1
ATOM 1562 C CA . SER A 1 191 ? -2.862 -36.608 -19.201 1.00 47.00 191 SER A CA 1
ATOM 1563 C C . SER A 1 191 ? -3.195 -36.005 -20.555 1.00 47.00 191 SER A C 1
ATOM 1565 O O . SER A 1 191 ? -3.467 -34.818 -20.718 1.00 47.00 191 SER A O 1
ATOM 1567 N N . GLU A 1 192 ? -3.087 -36.871 -21.562 1.00 54.12 192 GLU A N 1
ATOM 1568 C CA . GLU A 1 192 ? -3.629 -36.666 -22.898 1.00 54.12 192 GLU A CA 1
ATOM 1569 C C . GLU A 1 192 ? -5.137 -36.394 -22.772 1.00 54.12 192 GLU A C 1
ATOM 1571 O O . GLU A 1 192 ? -5.901 -37.340 -22.645 1.00 54.12 192 GLU A O 1
ATOM 1576 N N . GLU A 1 193 ? -5.553 -35.120 -22.702 1.00 53.66 193 GLU A N 1
ATOM 1577 C CA . GLU A 1 193 ? -6.827 -34.594 -23.252 1.00 53.66 193 GLU A CA 1
ATOM 1578 C C . GLU A 1 193 ? -7.186 -33.158 -22.824 1.00 53.66 193 GLU A C 1
ATOM 1580 O O . GLU A 1 193 ? -8.162 -32.611 -23.336 1.00 53.66 193 GLU A O 1
ATOM 1585 N N . TYR A 1 194 ? -6.413 -32.486 -21.966 1.00 53.97 194 TYR A N 1
ATOM 1586 C CA . TYR A 1 194 ? -6.696 -31.089 -21.607 1.00 53.97 194 TYR A CA 1
ATOM 1587 C C . TYR A 1 194 ? -5.578 -30.162 -22.085 1.00 53.97 194 TYR A C 1
ATOM 1589 O O . TYR A 1 194 ? -4.409 -30.416 -21.811 1.00 53.97 194 TYR A O 1
ATOM 1597 N N . GLU A 1 195 ? -5.936 -29.079 -22.791 1.00 58.78 195 GLU A N 1
ATOM 1598 C CA . GLU A 1 195 ? -5.035 -27.938 -23.006 1.00 58.78 195 GLU A CA 1
ATOM 1599 C C . GLU A 1 195 ? -4.490 -27.509 -21.641 1.00 58.78 195 GLU A C 1
ATOM 1601 O O . GLU A 1 195 ? -5.215 -26.972 -20.798 1.00 58.78 195 GLU A O 1
ATOM 1606 N N . THR A 1 196 ? -3.217 -27.801 -21.396 1.00 64.38 196 THR A N 1
ATOM 1607 C CA . THR A 1 196 ? -2.526 -27.401 -20.180 1.00 64.38 196 THR A CA 1
ATOM 1608 C C . THR A 1 196 ? -2.419 -25.880 -20.184 1.00 64.38 196 THR A C 1
ATOM 1610 O O . THR A 1 196 ? -1.690 -25.276 -20.969 1.00 64.38 196 THR A O 1
ATOM 1613 N N . VAL A 1 197 ? -3.216 -25.233 -19.333 1.00 71.44 197 VAL A N 1
ATOM 1614 C CA . VAL A 1 197 ? -3.183 -23.777 -19.172 1.00 71.44 197 VAL A CA 1
ATOM 1615 C C . VAL A 1 197 ? -1.840 -23.393 -18.559 1.00 71.44 197 VAL A C 1
ATOM 1617 O O . VAL A 1 197 ? -1.512 -23.834 -17.458 1.00 71.44 197 VAL A O 1
ATOM 1620 N N . ASP A 1 198 ? -1.078 -22.548 -19.253 1.00 74.69 198 ASP A N 1
ATOM 1621 C CA . ASP A 1 198 ? 0.177 -22.007 -18.737 1.00 74.69 198 ASP A CA 1
ATOM 1622 C C . ASP A 1 198 ? -0.089 -21.093 -17.529 1.00 74.69 198 ASP A C 1
ATOM 1624 O O . ASP A 1 198 ? -0.644 -19.996 -17.651 1.00 74.69 198 ASP A O 1
ATOM 1628 N N . THR A 1 199 ? 0.307 -21.566 -16.348 1.00 78.94 199 THR A N 1
ATOM 1629 C CA . THR A 1 199 ? 0.202 -20.839 -15.076 1.00 78.94 199 THR A CA 1
ATOM 1630 C C . THR A 1 199 ? 1.511 -20.178 -14.659 1.00 78.94 199 THR A C 1
ATOM 1632 O O . THR A 1 199 ? 1.625 -19.703 -13.527 1.00 78.9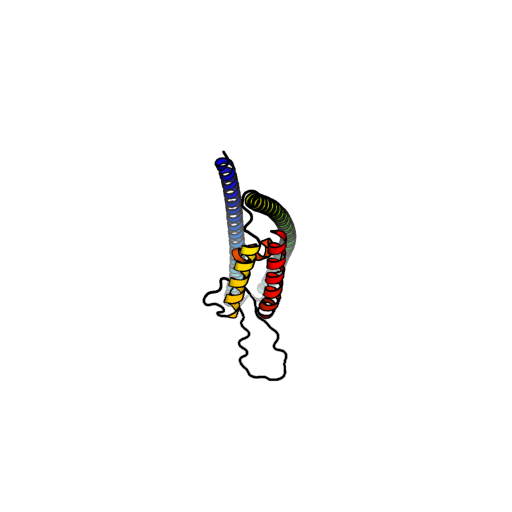4 199 THR A O 1
ATOM 1635 N N . SER A 1 200 ? 2.507 -20.151 -15.545 1.00 85.06 200 SER A N 1
ATOM 1636 C CA . SER A 1 200 ? 3.810 -19.600 -15.216 1.00 85.06 200 SER A CA 1
ATOM 1637 C C . SER A 1 200 ? 3.804 -18.090 -15.046 1.00 85.06 200 SER A C 1
ATOM 1639 O O . SER A 1 200 ? 3.035 -17.355 -15.665 1.00 85.06 200 SER A O 1
ATOM 1641 N N . VAL A 1 201 ? 4.682 -17.633 -14.154 1.00 86.19 201 VAL A N 1
ATOM 1642 C CA . VAL A 1 201 ? 4.909 -16.217 -13.868 1.00 86.19 201 VAL A CA 1
ATOM 1643 C C . VAL A 1 201 ? 6.392 -15.939 -14.039 1.00 86.19 201 VAL A C 1
ATOM 1645 O O . VAL A 1 201 ? 7.220 -16.555 -13.358 1.00 86.19 201 VAL A O 1
ATOM 1648 N N . LEU A 1 202 ? 6.702 -15.012 -14.944 1.00 87.62 202 LEU A N 1
ATOM 1649 C CA . LEU A 1 202 ? 8.052 -14.515 -15.166 1.00 87.62 202 LEU A CA 1
ATOM 1650 C C . LEU A 1 202 ? 8.342 -13.337 -14.236 1.00 87.62 202 LEU A C 1
ATOM 1652 O O . LEU A 1 202 ? 7.581 -12.371 -14.166 1.00 87.62 202 LEU A O 1
ATOM 1656 N N . VAL A 1 203 ? 9.478 -13.397 -13.549 1.00 87.19 203 VAL A N 1
ATOM 1657 C CA . VAL A 1 203 ? 10.045 -12.276 -12.800 1.00 87.19 203 VAL A CA 1
ATOM 1658 C C . VAL A 1 203 ? 11.174 -11.692 -13.631 1.00 87.19 203 VAL A C 1
ATOM 1660 O O . VAL A 1 203 ? 12.240 -12.287 -13.779 1.00 87.19 203 VAL A O 1
ATOM 1663 N N . VAL A 1 204 ? 10.916 -10.516 -14.197 1.00 85.62 204 VAL A N 1
ATOM 1664 C CA . VAL A 1 204 ? 11.860 -9.784 -15.043 1.00 85.62 204 VAL A CA 1
ATOM 1665 C C . VAL A 1 204 ? 12.491 -8.658 -14.215 1.00 85.62 204 VAL A C 1
ATOM 1667 O O . VAL A 1 204 ? 11.766 -7.776 -13.748 1.00 85.62 204 VAL A O 1
ATOM 1670 N N . PRO A 1 205 ? 13.822 -8.641 -14.014 1.00 83.50 205 PRO A N 1
ATOM 1671 C CA . PRO A 1 205 ? 14.495 -7.533 -13.343 1.00 83.50 205 PRO A CA 1
ATOM 1672 C C . PRO A 1 205 ? 14.310 -6.212 -14.095 1.00 83.50 205 PRO A C 1
ATOM 1674 O O . PRO A 1 205 ? 14.279 -6.189 -15.327 1.00 83.50 205 PRO A O 1
ATOM 1677 N N . LEU A 1 206 ? 14.280 -5.097 -13.357 1.00 80.44 206 LEU A N 1
ATOM 1678 C CA . LEU A 1 206 ? 14.096 -3.750 -13.916 1.00 80.44 206 LEU A CA 1
ATOM 1679 C C . LEU A 1 206 ? 15.081 -3.443 -15.057 1.00 80.44 206 LEU A C 1
ATOM 1681 O O . LEU A 1 206 ? 14.684 -2.913 -16.085 1.00 80.44 206 LEU A O 1
ATOM 1685 N N . SER A 1 207 ? 16.337 -3.868 -14.915 1.00 80.25 207 SER A N 1
ATOM 1686 C CA . SER A 1 207 ? 17.388 -3.670 -15.921 1.00 80.25 207 SER A CA 1
ATOM 1687 C C . SER A 1 207 ? 17.129 -4.374 -17.256 1.00 80.25 207 SER A C 1
ATOM 1689 O O . SER A 1 207 ? 17.663 -3.952 -18.276 1.00 80.25 207 SER A O 1
ATOM 1691 N N . VAL A 1 208 ? 16.344 -5.455 -17.265 1.00 83.81 208 VAL A N 1
ATOM 1692 C CA . VAL A 1 208 ? 15.919 -6.153 -18.488 1.00 83.81 208 VAL A CA 1
ATOM 1693 C C . VAL A 1 208 ? 14.608 -5.558 -19.001 1.00 83.81 208 VAL A C 1
ATOM 1695 O O . VAL A 1 208 ? 14.426 -5.431 -20.208 1.00 83.81 208 VAL A O 1
ATOM 1698 N N . MET A 1 209 ? 13.718 -5.142 -18.096 1.00 87.06 209 MET A N 1
ATOM 1699 C CA . MET A 1 209 ? 12.460 -4.471 -18.435 1.00 87.06 209 MET A CA 1
ATOM 1700 C C . MET A 1 209 ? 12.690 -3.149 -19.186 1.00 87.06 209 MET A C 1
ATOM 1702 O O . MET A 1 209 ? 11.995 -2.875 -20.161 1.00 87.06 209 MET A O 1
ATOM 1706 N N . GLU A 1 210 ? 13.707 -2.379 -18.795 1.00 83.56 210 GLU A N 1
ATOM 1707 C CA . GLU A 1 210 ? 14.118 -1.156 -19.496 1.00 83.56 210 GLU A CA 1
ATOM 1708 C C . GLU A 1 210 ? 14.482 -1.421 -20.966 1.00 83.56 210 GLU A C 1
ATOM 1710 O O . GLU A 1 210 ? 14.073 -0.665 -21.844 1.00 83.56 210 GLU A O 1
ATOM 1715 N N . LEU A 1 211 ? 15.143 -2.547 -21.265 1.00 88.12 211 LEU A N 1
ATOM 1716 C CA . LEU A 1 211 ? 15.507 -2.909 -22.640 1.00 88.12 211 LEU A CA 1
ATOM 1717 C C . LEU A 1 211 ? 14.267 -3.113 -23.523 1.00 88.12 211 LEU A C 1
ATOM 1719 O O . LEU A 1 211 ? 14.273 -2.719 -24.686 1.00 88.12 211 LEU A O 1
ATOM 1723 N N . PHE A 1 212 ? 13.198 -3.713 -22.986 1.00 89.38 212 PHE A N 1
ATOM 1724 C CA . PHE A 1 212 ? 11.931 -3.879 -23.710 1.00 89.38 212 PHE A CA 1
ATOM 1725 C C . PHE A 1 212 ? 11.272 -2.535 -24.028 1.00 89.38 212 PHE A C 1
ATOM 1727 O O . PHE A 1 212 ? 10.736 -2.353 -25.124 1.00 89.38 212 PHE A O 1
ATOM 1734 N N . TRP A 1 213 ? 11.336 -1.584 -23.093 1.00 87.94 213 TRP A N 1
ATOM 1735 C CA . TRP A 1 213 ? 10.813 -0.234 -23.296 1.00 87.94 213 TRP A CA 1
ATOM 1736 C C . TRP A 1 213 ? 11.607 0.545 -24.343 1.00 87.94 213 TRP A C 1
ATOM 1738 O O . TRP A 1 213 ? 10.991 1.210 -25.179 1.00 87.94 213 TRP A O 1
ATOM 1748 N N . ASP A 1 214 ? 12.934 0.397 -24.366 1.00 84.00 214 ASP A N 1
ATOM 1749 C CA . ASP A 1 214 ? 13.810 1.050 -25.346 1.00 84.00 214 ASP A CA 1
ATOM 1750 C C . ASP A 1 214 ? 13.462 0.656 -26.789 1.00 84.00 214 ASP A C 1
ATOM 1752 O O . ASP A 1 214 ? 13.438 1.501 -27.688 1.00 84.00 214 ASP A O 1
ATOM 1756 N N . VAL A 1 215 ? 13.132 -0.619 -27.026 1.00 87.81 215 VAL A N 1
ATOM 1757 C CA . VAL A 1 215 ? 12.753 -1.113 -28.365 1.00 87.81 215 VAL A CA 1
ATOM 1758 C C . VAL A 1 215 ? 11.244 -1.099 -28.623 1.00 87.81 215 VAL A C 1
ATOM 1760 O O . VAL A 1 215 ? 10.824 -1.373 -29.750 1.00 87.81 215 VAL A O 1
ATOM 1763 N N . GLN A 1 216 ? 10.446 -0.705 -27.624 1.00 86.44 216 GLN A N 1
ATOM 1764 C CA . GLN A 1 216 ? 8.979 -0.640 -27.651 1.00 86.44 216 GLN A CA 1
ATOM 1765 C C . GLN A 1 216 ? 8.311 -1.996 -27.928 1.00 86.44 216 GLN A C 1
ATOM 1767 O O . GLN A 1 216 ? 7.349 -2.085 -28.689 1.00 86.44 216 GLN A O 1
ATOM 1772 N N . VAL A 1 217 ? 8.819 -3.060 -27.303 1.00 89.88 217 VAL A N 1
ATOM 1773 C CA . VAL A 1 217 ? 8.235 -4.409 -27.369 1.00 89.88 217 VAL A CA 1
ATOM 1774 C C . VAL A 1 217 ? 7.589 -4.750 -26.026 1.00 89.88 217 VAL A C 1
ATOM 1776 O O . VAL A 1 217 ? 8.086 -4.368 -24.969 1.00 89.88 217 VAL A O 1
ATOM 1779 N N . GLN A 1 218 ? 6.458 -5.456 -26.055 1.00 89.88 218 GLN A N 1
ATOM 1780 C CA . GLN A 1 218 ? 5.761 -5.873 -24.840 1.00 89.88 218 GLN A CA 1
ATOM 1781 C C . GLN A 1 218 ? 6.595 -6.890 -24.042 1.00 89.88 218 GLN A C 1
ATOM 1783 O O . GLN A 1 218 ? 7.176 -7.812 -24.610 1.00 89.88 218 GLN A O 1
ATOM 1788 N N . VAL A 1 219 ? 6.636 -6.724 -22.717 1.00 91.50 219 VAL A N 1
ATOM 1789 C CA . VAL A 1 219 ? 7.314 -7.654 -21.803 1.00 91.50 219 VAL A CA 1
ATOM 1790 C C . VAL A 1 219 ? 6.454 -8.917 -21.654 1.00 91.50 219 VAL A C 1
ATOM 1792 O O . VAL A 1 219 ? 5.265 -8.779 -21.348 1.00 91.50 219 VAL A O 1
ATOM 1795 N N . PRO A 1 220 ? 7.013 -10.128 -21.834 1.00 90.38 220 PRO A N 1
ATOM 1796 C CA . PRO A 1 220 ? 6.267 -11.360 -21.627 1.00 90.38 220 PRO A CA 1
ATOM 1797 C C . PRO A 1 220 ? 6.020 -11.559 -20.131 1.00 90.38 220 PRO A C 1
ATOM 1799 O O . PRO A 1 220 ? 6.928 -11.397 -19.314 1.00 90.38 220 PRO A O 1
ATOM 1802 N N . VAL A 1 221 ? 4.790 -11.915 -19.769 1.00 87.25 221 VAL A N 1
ATOM 1803 C CA . VAL A 1 221 ? 4.392 -12.168 -18.375 1.00 87.25 221 VAL A CA 1
ATOM 1804 C C . VAL A 1 221 ? 4.435 -13.666 -18.066 1.00 87.25 221 VAL A C 1
ATOM 1806 O O . VAL A 1 221 ? 4.668 -14.056 -16.919 1.00 87.25 221 VAL A O 1
ATOM 1809 N N . ARG A 1 222 ? 4.246 -14.502 -19.095 1.00 88.56 222 ARG A N 1
ATOM 1810 C CA . ARG A 1 222 ? 4.207 -15.969 -19.005 1.00 88.56 222 ARG A CA 1
ATOM 1811 C C . ARG A 1 222 ? 5.228 -16.629 -19.925 1.00 88.56 222 ARG A C 1
ATOM 1813 O O . ARG A 1 222 ? 5.654 -16.037 -20.916 1.00 88.56 222 ARG A O 1
ATOM 1820 N N . LEU A 1 223 ? 5.593 -17.875 -19.632 1.00 86.62 223 LEU A N 1
ATOM 1821 C CA . LEU A 1 223 ? 6.561 -18.641 -20.419 1.00 86.62 223 LEU A CA 1
ATOM 1822 C C . LEU A 1 223 ? 6.064 -18.905 -21.850 1.00 86.62 223 LEU A C 1
ATOM 1824 O O . LEU A 1 223 ? 6.838 -18.781 -22.796 1.00 86.62 223 LEU A O 1
ATOM 1828 N N . SER A 1 224 ? 4.770 -19.181 -22.032 1.00 86.44 224 SER A N 1
ATOM 1829 C CA . SER A 1 224 ? 4.136 -19.335 -23.354 1.00 86.44 224 SER A CA 1
ATOM 1830 C C . SER A 1 224 ? 4.204 -18.075 -24.225 1.00 86.44 224 SER A C 1
ATOM 1832 O O . SER A 1 224 ? 4.164 -18.170 -25.451 1.00 86.44 224 SER A O 1
ATOM 1834 N N . GLU A 1 225 ? 4.355 -16.896 -23.619 1.00 89.31 225 GLU A N 1
ATOM 1835 C CA . GLU A 1 225 ? 4.451 -15.612 -24.323 1.00 89.31 225 GLU A CA 1
ATOM 1836 C C . GLU A 1 225 ? 5.886 -15.298 -24.782 1.00 89.31 225 GLU A C 1
ATOM 1838 O O . GLU A 1 225 ? 6.090 -14.393 -25.596 1.00 89.31 225 GLU A O 1
ATOM 1843 N N . VAL A 1 226 ? 6.889 -16.050 -24.315 1.00 88.81 226 VAL A N 1
ATOM 1844 C CA . VAL A 1 226 ? 8.310 -15.797 -24.609 1.00 88.81 226 VAL A CA 1
ATOM 1845 C C . VAL A 1 226 ? 8.633 -15.995 -26.089 1.00 88.81 226 VAL A C 1
ATOM 1847 O O . VAL A 1 226 ? 9.230 -15.108 -26.699 1.00 88.81 226 VAL A O 1
ATOM 1850 N N . GLU A 1 227 ? 8.222 -17.114 -26.690 1.00 88.19 227 GLU A N 1
ATOM 1851 C CA . GLU A 1 227 ? 8.517 -17.398 -28.102 1.00 88.19 227 GLU A CA 1
ATOM 1852 C C . GLU A 1 227 ? 7.821 -16.399 -29.050 1.00 88.19 227 GLU A C 1
ATOM 1854 O O . GLU A 1 227 ? 8.501 -15.829 -29.911 1.00 88.19 227 GLU A O 1
ATOM 1859 N N . PRO A 1 228 ? 6.522 -16.067 -28.866 1.00 91.38 228 PRO A N 1
ATOM 1860 C CA . PRO A 1 228 ? 5.894 -14.964 -29.588 1.00 91.38 228 PRO A CA 1
ATOM 1861 C C . PRO A 1 228 ? 6.647 -13.643 -29.420 1.00 91.38 228 PRO A C 1
ATOM 1863 O O . PRO A 1 228 ? 6.875 -12.933 -30.398 1.00 91.38 228 PRO A O 1
ATOM 1866 N N . THR A 1 229 ? 7.084 -13.311 -28.205 1.00 92.12 229 THR A N 1
ATOM 1867 C CA . THR A 1 229 ? 7.816 -12.064 -27.948 1.00 92.12 229 THR A CA 1
ATOM 1868 C C . THR A 1 229 ? 9.157 -12.038 -28.679 1.00 92.12 229 THR A C 1
ATOM 1870 O O . THR A 1 229 ? 9.514 -11.024 -29.276 1.00 92.12 229 THR A O 1
ATOM 1873 N N . MET A 1 230 ? 9.887 -13.156 -28.720 1.00 91.12 230 MET A N 1
ATOM 1874 C CA . MET A 1 230 ? 11.145 -13.254 -29.465 1.00 91.12 230 MET A CA 1
ATOM 1875 C C . MET A 1 230 ? 10.972 -12.982 -30.962 1.00 91.12 230 MET A C 1
ATOM 1877 O O . MET A 1 230 ? 11.864 -12.394 -31.577 1.00 91.12 230 MET A O 1
ATOM 1881 N N . ILE A 1 231 ? 9.844 -13.376 -31.559 1.00 92.44 231 ILE A N 1
ATOM 1882 C CA . ILE A 1 231 ? 9.535 -13.060 -32.961 1.00 92.44 231 ILE A CA 1
ATOM 1883 C C . ILE A 1 231 ? 9.407 -11.543 -33.143 1.00 92.44 231 ILE A C 1
ATOM 1885 O O . ILE A 1 231 ? 10.106 -10.981 -33.984 1.00 92.44 231 ILE A O 1
ATOM 1889 N N . HIS A 1 232 ? 8.628 -10.872 -32.292 1.00 91.69 232 HIS A N 1
ATOM 1890 C CA . HIS A 1 232 ? 8.458 -9.416 -32.346 1.00 91.69 232 HIS A CA 1
ATOM 1891 C C . HIS A 1 232 ? 9.783 -8.665 -32.130 1.00 91.69 232 HIS A C 1
ATOM 1893 O O . HIS A 1 232 ? 10.055 -7.678 -32.811 1.00 91.69 232 HIS A O 1
ATOM 1899 N N . VAL A 1 233 ? 10.656 -9.147 -31.235 1.00 92.94 233 VAL A N 1
ATOM 1900 C CA . VAL A 1 233 ? 11.996 -8.560 -31.048 1.00 92.94 233 VAL A CA 1
ATOM 1901 C C . VAL A 1 233 ? 12.857 -8.725 -32.310 1.00 92.94 233 VAL A C 1
ATOM 1903 O O . VAL A 1 233 ? 13.564 -7.791 -32.691 1.00 92.94 233 VAL A O 1
ATOM 1906 N N . ARG A 1 234 ? 12.797 -9.874 -33.003 1.00 93.44 234 ARG A N 1
ATOM 1907 C CA . ARG A 1 234 ? 13.523 -10.085 -34.275 1.00 93.44 234 ARG A CA 1
ATOM 1908 C C . ARG A 1 234 ? 13.009 -9.177 -35.391 1.00 93.44 234 ARG A C 1
ATOM 1910 O O . ARG A 1 234 ? 13.817 -8.642 -36.147 1.00 93.44 234 ARG A O 1
ATOM 1917 N N . GLU A 1 235 ? 11.696 -9.004 -35.502 1.00 93.06 235 GLU A N 1
ATOM 1918 C CA . GLU A 1 235 ? 11.084 -8.080 -36.463 1.00 93.06 235 GLU A CA 1
ATOM 1919 C C . GLU A 1 235 ? 11.534 -6.647 -36.185 1.00 93.06 235 GLU A C 1
ATOM 1921 O O . GLU A 1 235 ? 12.089 -5.986 -37.063 1.00 93.06 235 GLU A O 1
ATOM 1926 N N . ARG A 1 236 ? 11.442 -6.220 -34.921 1.00 91.25 236 ARG A N 1
ATOM 1927 C CA . ARG A 1 236 ? 11.866 -4.888 -34.495 1.00 91.25 236 ARG A CA 1
ATOM 1928 C C . ARG A 1 236 ? 13.346 -4.627 -34.764 1.00 91.25 236 ARG A C 1
ATOM 1930 O O . ARG A 1 236 ? 13.703 -3.551 -35.239 1.00 91.25 236 ARG A O 1
ATOM 1937 N N . ARG A 1 237 ? 14.205 -5.616 -34.516 1.00 93.56 237 ARG A N 1
ATOM 1938 C CA . ARG A 1 237 ? 15.634 -5.563 -34.852 1.00 93.56 237 ARG A CA 1
ATOM 1939 C C . ARG A 1 237 ? 15.858 -5.311 -36.341 1.00 93.56 237 ARG A C 1
ATOM 1941 O O . ARG A 1 237 ? 16.705 -4.497 -36.699 1.00 93.56 237 ARG A O 1
ATOM 1948 N N . ASN A 1 238 ? 15.126 -6.018 -37.201 1.00 91.81 238 ASN A N 1
ATOM 1949 C CA . ASN A 1 238 ? 15.257 -5.881 -38.649 1.00 91.81 238 ASN A CA 1
ATOM 1950 C C . ASN A 1 238 ? 14.789 -4.501 -39.126 1.00 91.81 238 ASN A C 1
ATOM 1952 O O . ASN A 1 238 ? 15.469 -3.899 -39.954 1.00 91.81 238 ASN A O 1
ATOM 1956 N N . ASP A 1 239 ? 13.698 -3.974 -38.563 1.00 89.94 239 ASP A N 1
ATOM 1957 C CA . ASP A 1 239 ? 13.217 -2.619 -38.855 1.00 89.94 239 ASP A CA 1
ATOM 1958 C C . ASP A 1 239 ? 14.250 -1.558 -38.460 1.00 89.94 239 ASP A C 1
ATOM 1960 O O . ASP A 1 239 ? 14.542 -0.634 -39.221 1.00 89.94 239 ASP A O 1
ATOM 1964 N N . LEU A 1 240 ? 14.840 -1.698 -37.270 1.00 86.94 240 LEU A N 1
ATOM 1965 C CA . LEU A 1 240 ? 15.871 -0.786 -36.775 1.00 86.94 240 LEU A CA 1
ATOM 1966 C C . LEU A 1 240 ? 17.140 -0.853 -37.636 1.00 86.94 240 LEU A C 1
ATOM 1968 O O . LEU A 1 240 ? 17.670 0.189 -38.011 1.00 86.94 240 LEU A O 1
ATOM 1972 N N . ALA A 1 241 ? 17.575 -2.054 -38.026 1.00 86.62 241 ALA A N 1
ATOM 1973 C CA . ALA A 1 241 ? 18.725 -2.245 -38.909 1.00 86.62 241 ALA A CA 1
ATOM 1974 C C . ALA A 1 241 ? 18.477 -1.733 -40.342 1.00 86.62 241 ALA A C 1
ATOM 1976 O O . ALA A 1 241 ? 19.411 -1.294 -41.015 1.00 86.62 241 ALA A O 1
ATOM 1977 N N . ALA A 1 242 ? 17.232 -1.783 -40.828 1.00 84.94 242 ALA A N 1
ATOM 1978 C CA . ALA A 1 242 ? 16.854 -1.239 -42.130 1.00 84.94 242 ALA A CA 1
ATOM 1979 C C . ALA A 1 242 ? 16.868 0.298 -42.141 1.00 84.94 242 ALA A C 1
ATOM 1981 O O . ALA A 1 242 ? 17.281 0.887 -43.134 1.00 84.94 242 ALA A O 1
ATOM 1982 N N . ASN A 1 243 ? 16.487 0.934 -41.029 1.00 75.06 243 ASN A N 1
ATOM 1983 C CA . ASN A 1 243 ? 16.475 2.393 -40.873 1.00 75.06 243 ASN A CA 1
ATOM 1984 C C . ASN A 1 243 ? 17.867 3.015 -40.635 1.00 75.06 243 ASN A C 1
ATOM 1986 O O . ASN A 1 243 ? 17.986 4.237 -40.587 1.00 75.06 243 ASN A O 1
ATOM 1990 N N . GLN A 1 244 ? 18.909 2.195 -40.464 1.00 67.62 244 GLN A N 1
ATOM 1991 C CA . GLN A 1 244 ? 20.303 2.634 -40.308 1.00 67.62 244 GLN A CA 1
ATOM 1992 C C . GLN A 1 244 ? 21.103 2.651 -41.624 1.00 67.62 244 GLN A C 1
ATOM 1994 O O . GLN A 1 244 ? 22.257 3.082 -41.621 1.00 67.62 244 GLN A O 1
ATOM 1999 N N . LYS A 1 245 ? 20.521 2.171 -42.730 1.00 51.19 245 LYS A N 1
ATOM 2000 C CA . LYS A 1 245 ? 21.117 2.210 -44.075 1.00 51.19 245 LYS A CA 1
ATOM 2001 C C . LYS A 1 245 ? 20.641 3.425 -44.858 1.00 51.19 245 LYS A C 1
ATOM 2003 O O . LYS A 1 245 ? 21.476 3.958 -45.620 1.00 51.19 245 LYS A O 1
#

Foldseek 3Di:
DVPVVVVVVVVVVVVVVVVVVVVVVVVVVVVVVVVVVVVVVVVVVVVVVVVVVVVVVVVVPDDDPDPPVVVVVVVVVVVVVVVVVVVVVVVVVVVVVVVVVVVVVVVVVVVVVVVVVVVVVVVVVVVVVVVVVVVVVVVVVVVVVCVVPDPQDQLLVLLVVLLVLLVCCVPPAPPPHQKHKPDDPPCPPPDPDDDDDFPIAIDHDPVNVVSCVSLVFDDDGTNVCSVVSNVVSVVSSVVSVVVVD